Protein AF-A0C780-F1 (afdb_monomer_lite)

InterPro domains:
  IPR011016 Zinc finger, RING-CH-type [PF12906] (70-123)
  IPR011016 Zinc finger, RING-CH-type [PS51292] (62-130)
  IPR011016 Zinc finger, RING-CH-type [SM00744] (69-124)
  IPR013083 Zinc finger, RING/FYVE/PHD-type [G3DSA:3.30.40.10] (51-131)

Foldseek 3Di:
DDDDDDDDDDDPPPDDDDPPDDDDPPFDFPAFPDKWWKQFPVLRAIEIETQTFTQDDPVQVVVLVVVQAAPQPRDSDRRAGWAQFFDDDDNPRTHGFSSVVVCCCVPVNVLCVVVQNDADPPHRHRWDKDWDKDKDQDPVCPVVDDPVLVVVLVVLVVVLVVLVVVLVVLCVPPNPPDPVSVVVSVVSVVVSVVSVVVSVVSVSSHRIHIYIPPIDIHHDDPPPPPPPPDDPDDDDDDDDDDDDDDDDDDDDDDDDDDDDPRTDIDTDDDPPPPDDDDDD

Organism: Paramecium tetraurelia (NCBI:txid5888)

Structure (mmCIF, N/CA/C/O backbone):
data_AF-A0C780-F1
#
_entry.id   AF-A0C780-F1
#
loop_
_atom_site.group_PDB
_atom_site.id
_atom_site.type_symbol
_atom_site.label_atom_id
_atom_site.label_alt_id
_atom_site.label_comp_id
_atom_site.label_asym_id
_atom_site.label_entity_id
_atom_site.label_seq_id
_atom_site.pdbx_PDB_ins_code
_atom_site.Cartn_x
_atom_site.Cartn_y
_atom_site.Cartn_z
_atom_site.occupancy
_atom_site.B_iso_or_equiv
_atom_site.auth_seq_id
_atom_site.auth_comp_id
_atom_site.auth_asym_id
_atom_site.auth_atom_id
_atom_site.pdbx_PDB_model_num
ATOM 1 N N . MET A 1 1 ? -24.130 7.674 53.000 1.00 36.19 1 MET A N 1
ATOM 2 C CA . MET A 1 1 ? -25.346 6.972 52.534 1.00 36.19 1 MET A CA 1
ATOM 3 C C . MET A 1 1 ? -26.013 7.829 51.469 1.00 36.19 1 MET A C 1
ATOM 5 O O . MET A 1 1 ? -26.007 9.040 51.640 1.00 36.19 1 MET A O 1
ATOM 9 N N . ASN A 1 2 ? -26.550 7.178 50.428 1.00 27.86 2 ASN A N 1
ATOM 10 C CA . ASN A 1 2 ? -27.188 7.700 49.199 1.00 27.86 2 ASN A CA 1
ATOM 11 C C . ASN A 1 2 ? -26.163 8.120 48.130 1.00 27.86 2 ASN A C 1
ATOM 13 O O . ASN A 1 2 ? -25.549 9.167 48.261 1.00 27.86 2 ASN A O 1
ATOM 17 N N . SER A 1 3 ? -25.807 7.323 47.112 1.00 35.41 3 SER A N 1
ATOM 18 C CA . SER A 1 3 ? -26.566 6.413 46.224 1.00 35.41 3 SER A CA 1
ATOM 19 C C . SER A 1 3 ? -27.695 7.108 45.466 1.00 35.41 3 SER A C 1
ATOM 21 O O . SER A 1 3 ? -28.865 6.941 45.790 1.00 35.41 3 SER A O 1
ATOM 23 N N . SER A 1 4 ? -27.334 7.847 44.420 1.00 31.72 4 SER A N 1
ATOM 24 C CA . SER A 1 4 ? -28.233 8.265 43.344 1.00 31.72 4 SER A CA 1
ATOM 25 C C . SER A 1 4 ? -27.853 7.517 42.062 1.00 31.72 4 SER A C 1
ATOM 27 O O . SER A 1 4 ? -27.045 7.969 41.256 1.00 31.72 4 SER A O 1
ATOM 29 N N . MET A 1 5 ? -28.438 6.327 41.891 1.00 35.50 5 MET A N 1
ATOM 30 C CA . MET A 1 5 ? -28.527 5.667 40.588 1.00 35.50 5 MET A CA 1
ATOM 31 C C . MET A 1 5 ? -29.372 6.546 39.663 1.00 35.50 5 MET A C 1
ATOM 33 O O . MET A 1 5 ? -30.578 6.678 39.866 1.00 35.50 5 MET A O 1
ATOM 37 N N . GLN A 1 6 ? -28.752 7.146 38.650 1.00 35.78 6 GLN A N 1
ATOM 38 C CA . GLN A 1 6 ? -29.492 7.749 37.548 1.00 35.78 6 GLN A CA 1
ATOM 39 C C . GLN A 1 6 ? -29.914 6.640 36.580 1.00 35.78 6 GLN A C 1
ATOM 41 O O . GLN A 1 6 ? -29.090 5.934 36.001 1.00 35.78 6 GLN A O 1
ATOM 46 N N . PHE A 1 7 ? -31.230 6.462 36.476 1.00 32.09 7 PHE A N 1
ATOM 47 C CA . PHE A 1 7 ? -31.899 5.556 35.551 1.00 32.09 7 PHE A CA 1
ATOM 48 C C . PHE A 1 7 ? -31.554 5.924 34.101 1.00 32.09 7 PHE A C 1
ATOM 50 O O . PHE A 1 7 ? -31.750 7.064 33.686 1.00 32.09 7 PHE A O 1
ATOM 57 N N . ILE A 1 8 ? -31.082 4.947 33.327 1.00 36.03 8 ILE A N 1
ATOM 58 C CA . ILE A 1 8 ? -30.940 5.040 31.870 1.00 36.03 8 ILE A CA 1
ATOM 59 C C . ILE A 1 8 ? -32.286 4.609 31.265 1.00 36.03 8 ILE A C 1
ATOM 61 O O . ILE A 1 8 ? -32.665 3.454 31.459 1.00 36.03 8 ILE A O 1
ATOM 65 N N . PRO A 1 9 ? -33.028 5.473 30.548 1.00 33.00 9 PRO A N 1
ATOM 66 C CA . PRO A 1 9 ? -34.230 5.043 29.844 1.00 33.00 9 PRO A CA 1
ATOM 67 C C . PRO A 1 9 ? -33.853 4.278 28.569 1.00 33.00 9 PRO A C 1
ATOM 69 O O . PRO A 1 9 ? -33.074 4.773 27.749 1.00 33.00 9 PRO A O 1
ATOM 72 N N . ASP A 1 10 ? -34.431 3.091 28.385 1.00 39.19 10 ASP A N 1
ATOM 73 C CA . ASP A 1 10 ? -34.347 2.316 27.146 1.00 39.19 10 ASP A CA 1
ATOM 74 C C . ASP A 1 10 ? -35.069 3.063 26.012 1.00 39.19 10 ASP A C 1
ATOM 76 O O . ASP A 1 10 ? -36.292 3.005 25.870 1.00 39.19 10 ASP A O 1
ATOM 80 N N . LEU A 1 11 ? -34.314 3.776 25.174 1.00 39.88 11 LEU A N 1
ATOM 81 C CA . LEU A 1 11 ? -34.832 4.267 23.900 1.00 39.88 11 LEU A CA 1
ATOM 82 C C . LEU A 1 11 ? -34.870 3.105 22.903 1.00 39.88 11 LEU A C 1
ATOM 84 O O . LEU A 1 11 ? -33.863 2.749 22.289 1.00 39.88 11 LEU A O 1
ATOM 88 N N . ASN A 1 12 ? -36.065 2.528 22.757 1.00 35.94 12 ASN A N 1
ATOM 89 C CA . ASN A 1 12 ? -36.440 1.648 21.655 1.00 35.94 12 ASN A CA 1
ATOM 90 C C . ASN A 1 12 ? -36.070 2.301 20.318 1.00 35.94 12 ASN A C 1
ATOM 92 O O . ASN A 1 12 ? -36.684 3.275 19.888 1.00 35.94 12 ASN A O 1
ATOM 96 N N . LEU A 1 13 ? -35.076 1.727 19.646 1.00 42.06 13 LEU A N 1
ATOM 97 C CA . LEU A 1 13 ? -34.654 2.084 18.294 1.00 42.06 13 LEU A CA 1
ATOM 98 C C . LEU A 1 13 ? -35.500 1.343 17.241 1.00 42.06 13 LEU A C 1
ATOM 100 O O . LEU A 1 13 ? -34.976 0.858 16.242 1.00 42.06 13 LEU A O 1
ATOM 104 N N . ASP A 1 14 ? -36.803 1.212 17.478 1.00 39.94 14 ASP A N 1
ATOM 105 C CA . ASP A 1 14 ? -37.737 0.573 16.556 1.00 39.94 14 ASP A CA 1
ATOM 106 C C . ASP A 1 14 ? -38.771 1.609 16.114 1.00 39.94 14 ASP A C 1
ATOM 108 O O . ASP A 1 14 ? -39.748 1.860 16.813 1.00 39.94 14 ASP A O 1
ATOM 112 N N . ASN A 1 15 ? -38.479 2.253 14.977 1.00 37.81 15 ASN A N 1
ATOM 113 C CA . ASN A 1 15 ? -39.409 2.654 13.909 1.00 37.81 15 ASN A CA 1
ATOM 114 C C . ASN A 1 15 ? -38.853 3.853 13.127 1.00 37.81 15 ASN A C 1
ATOM 116 O O . ASN A 1 15 ? -39.244 4.993 13.355 1.00 37.81 15 ASN A O 1
ATOM 120 N N . GLN A 1 16 ? -37.993 3.585 12.144 1.00 30.17 16 GLN A N 1
ATOM 121 C CA . GLN A 1 16 ? -37.9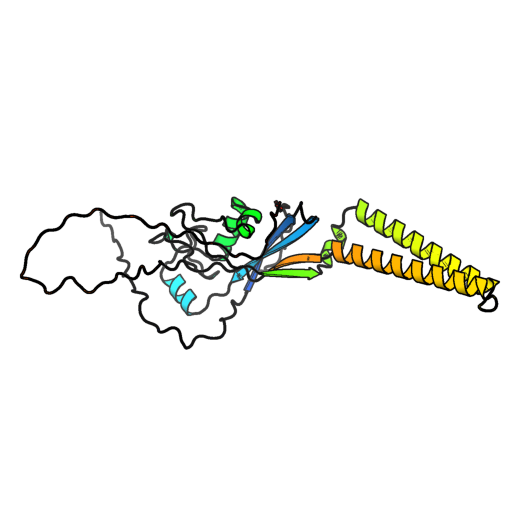08 4.426 10.948 1.00 30.17 16 GLN A CA 1
ATOM 122 C C . GLN A 1 16 ? -37.785 3.512 9.716 1.00 30.17 16 GLN A C 1
ATOM 124 O O . GLN A 1 16 ? -36.886 2.668 9.691 1.00 30.17 16 GLN A O 1
ATOM 129 N N . PRO A 1 17 ? -38.708 3.608 8.739 1.00 30.42 17 PRO A N 1
ATOM 130 C CA . PRO A 1 17 ? -38.643 2.839 7.502 1.00 30.42 17 PRO A CA 1
ATOM 131 C C . PRO A 1 17 ? -37.467 3.296 6.625 1.00 30.42 17 PRO A C 1
ATOM 133 O O . PRO A 1 17 ? -37.157 4.482 6.519 1.00 30.42 17 PRO A O 1
ATOM 136 N N . ASP A 1 18 ? -36.810 2.309 6.023 1.00 39.31 18 ASP A N 1
ATOM 137 C CA . ASP A 1 18 ? -35.455 2.329 5.457 1.00 39.31 18 ASP A CA 1
ATOM 138 C C . ASP A 1 18 ? -35.420 2.787 3.977 1.00 39.31 18 ASP A C 1
ATOM 140 O O . ASP A 1 18 ? -34.690 2.203 3.187 1.00 39.31 18 ASP A O 1
ATOM 144 N N . ASP A 1 19 ? -36.200 3.806 3.573 1.00 36.94 19 ASP A N 1
ATOM 145 C CA . ASP A 1 19 ? -36.371 4.146 2.135 1.00 36.94 19 ASP A CA 1
ATOM 146 C C . ASP A 1 19 ? -36.046 5.595 1.706 1.00 36.94 19 ASP A C 1
ATOM 148 O O . ASP A 1 19 ? -36.302 5.976 0.566 1.00 36.94 19 ASP A O 1
ATOM 152 N N . GLN A 1 20 ? -35.424 6.426 2.552 1.00 31.78 20 GLN A N 1
ATOM 153 C CA . GLN A 1 20 ? -35.042 7.805 2.166 1.00 31.78 20 GLN A CA 1
ATOM 154 C C . GLN A 1 20 ? -33.680 8.261 2.737 1.00 31.78 20 GLN A C 1
ATOM 156 O O . GLN A 1 20 ? -33.529 9.410 3.145 1.00 31.78 20 GLN A O 1
ATOM 161 N N . ILE A 1 21 ? -32.653 7.400 2.781 1.00 38.06 21 ILE A N 1
ATOM 162 C CA . ILE A 1 21 ? -31.275 7.867 3.046 1.00 38.06 21 ILE A CA 1
ATOM 163 C C . ILE A 1 21 ? -30.299 7.297 2.010 1.00 38.06 21 ILE A C 1
ATOM 165 O O . ILE A 1 21 ? -29.668 6.260 2.204 1.00 38.06 21 ILE A O 1
ATOM 169 N N . SER A 1 22 ? -30.127 8.042 0.921 1.00 27.50 22 SER A N 1
ATOM 170 C CA . SER A 1 22 ? -28.933 8.026 0.071 1.00 27.50 22 SER A CA 1
ATOM 171 C C . SER A 1 22 ? -28.555 9.484 -0.240 1.00 27.50 22 SER A C 1
ATOM 173 O O . SER A 1 22 ? -29.470 10.287 -0.414 1.00 27.50 22 SER A O 1
ATOM 175 N N . PRO A 1 23 ? -27.268 9.870 -0.322 1.00 38.78 23 PRO A N 1
ATOM 176 C CA . PRO A 1 23 ? -26.069 9.053 -0.222 1.00 38.78 23 PRO A CA 1
ATOM 177 C C . PRO A 1 23 ? -25.380 9.217 1.140 1.00 38.78 23 PRO A C 1
ATOM 179 O O . PRO A 1 23 ? -25.469 10.248 1.800 1.00 38.78 23 PRO A O 1
ATOM 182 N N . ARG A 1 24 ? -24.693 8.152 1.562 1.00 45.22 24 ARG A N 1
ATOM 183 C CA . ARG A 1 24 ? -23.544 8.129 2.484 1.00 45.22 24 ARG A CA 1
ATOM 184 C C . ARG A 1 24 ? -23.100 9.535 2.933 1.00 45.22 24 ARG A C 1
ATOM 186 O O . ARG A 1 24 ? -22.328 10.161 2.220 1.00 45.22 24 ARG A O 1
ATOM 193 N N . LYS A 1 25 ? -23.545 10.004 4.112 1.00 46.81 25 LYS A N 1
ATOM 194 C CA . LYS A 1 25 ? -22.912 11.148 4.797 1.00 46.81 25 LYS A CA 1
ATOM 195 C C . LYS A 1 25 ? -21.418 10.836 4.840 1.00 46.81 25 LYS A C 1
ATOM 197 O O . LYS A 1 25 ? -21.013 9.890 5.525 1.00 46.81 25 LYS A O 1
ATOM 202 N N . GLU A 1 26 ? -20.640 11.520 4.011 1.00 50.28 26 GLU A N 1
ATOM 203 C CA . GLU A 1 26 ? -19.200 11.346 3.974 1.00 50.28 26 GLU A CA 1
ATOM 204 C C . GLU A 1 26 ? -18.691 11.651 5.376 1.00 50.28 26 GLU A C 1
ATOM 206 O O . GLU A 1 26 ? -19.036 12.665 5.980 1.00 50.28 26 GLU A O 1
ATOM 211 N N . ILE A 1 27 ? -17.969 10.697 5.952 1.00 59.44 27 ILE A N 1
ATOM 212 C CA . ILE A 1 27 ? -17.325 10.903 7.241 1.00 59.44 27 ILE A CA 1
ATOM 213 C C . ILE A 1 27 ? -16.237 11.935 6.963 1.00 59.44 27 ILE A C 1
ATOM 215 O O . ILE A 1 27 ? -15.240 11.602 6.317 1.00 59.44 27 ILE A O 1
ATOM 219 N N . ILE A 1 28 ? -16.461 13.180 7.379 1.00 62.94 28 ILE A N 1
ATOM 220 C CA . ILE A 1 28 ? -15.482 14.247 7.198 1.00 62.94 28 ILE A CA 1
ATOM 221 C C . ILE A 1 28 ? -14.307 13.924 8.124 1.00 62.94 28 ILE A C 1
ATOM 223 O O . ILE A 1 28 ? -14.469 13.698 9.325 1.00 62.94 28 ILE A O 1
ATOM 227 N N . LYS A 1 29 ? -13.122 13.780 7.534 1.00 68.62 29 LYS A N 1
ATOM 228 C CA . LYS A 1 29 ? -11.886 13.456 8.250 1.00 68.62 29 LYS A CA 1
ATOM 229 C C . LYS A 1 29 ? -11.229 14.776 8.639 1.00 68.62 29 LYS A C 1
ATOM 231 O O . LYS A 1 29 ? -10.760 15.484 7.754 1.00 68.62 29 LYS A O 1
ATOM 236 N N . LYS A 1 30 ? -11.159 15.074 9.938 1.00 67.62 30 LYS A N 1
ATOM 237 C CA . LYS A 1 30 ? -10.543 16.307 10.459 1.00 67.62 30 LYS A CA 1
ATOM 238 C C . LYS A 1 30 ? -9.027 16.316 10.250 1.00 67.62 30 LYS A C 1
ATOM 240 O O . LYS A 1 30 ? -8.424 17.351 9.997 1.00 67.62 30 LYS A O 1
ATOM 245 N N . GLY A 1 31 ? -8.405 15.143 10.368 1.00 77.25 31 GLY A N 1
ATOM 246 C CA . GLY A 1 31 ? -6.961 14.977 10.241 1.00 77.25 31 GLY A CA 1
ATOM 247 C C . GLY A 1 31 ? -6.514 13.528 10.402 1.00 77.25 31 GLY A C 1
ATOM 248 O O . GLY A 1 31 ? -7.303 12.648 10.758 1.00 77.25 31 GLY A O 1
ATOM 249 N N . ILE A 1 32 ? -5.237 13.270 10.119 1.00 82.94 32 ILE A N 1
ATOM 250 C CA . ILE A 1 32 ? -4.607 11.968 10.361 1.00 82.94 32 ILE A CA 1
ATOM 251 C C . ILE A 1 32 ? -4.175 11.929 11.826 1.00 82.94 32 ILE A C 1
ATOM 253 O O . ILE A 1 32 ? -3.342 12.722 12.248 1.00 82.94 32 ILE A O 1
ATOM 257 N N . LEU A 1 33 ? -4.741 10.997 12.592 1.00 83.81 33 LEU A N 1
ATOM 258 C CA . LEU A 1 33 ? -4.341 10.741 13.972 1.00 83.81 33 LEU A CA 1
ATOM 259 C C . LEU A 1 33 ? -3.008 9.994 14.018 1.00 83.81 33 LEU A C 1
ATOM 261 O O . LEU A 1 33 ? -2.119 10.327 14.795 1.00 83.81 33 LEU A O 1
ATOM 265 N N . LYS A 1 34 ? -2.897 8.928 13.220 1.00 85.31 34 LYS A N 1
ATOM 266 C CA . LYS A 1 34 ? -1.715 8.068 13.199 1.00 85.31 34 LYS A CA 1
ATOM 267 C C . LYS A 1 34 ? -1.657 7.246 11.925 1.00 85.31 34 LYS A C 1
ATOM 269 O O . LYS A 1 34 ? -2.671 6.690 11.511 1.00 85.31 34 LYS A O 1
ATOM 274 N N . THR A 1 35 ? -0.466 7.088 11.367 1.00 85.62 35 THR A N 1
ATOM 275 C CA . THR A 1 35 ? -0.225 6.144 10.276 1.00 85.62 35 THR A CA 1
ATOM 276 C C . THR A 1 35 ? 0.518 4.924 10.799 1.00 85.62 35 THR A C 1
ATOM 278 O O . THR A 1 35 ? 1.428 5.033 11.617 1.00 85.62 35 THR A O 1
ATOM 281 N N . PHE A 1 36 ? 0.101 3.747 10.345 1.00 87.50 36 PHE A N 1
ATOM 282 C CA . PHE A 1 36 ? 0.783 2.485 10.594 1.00 87.50 36 PHE A CA 1
ATOM 283 C C . PHE A 1 36 ? 1.239 1.894 9.275 1.00 87.50 36 PHE A C 1
ATOM 285 O O . PHE A 1 36 ? 0.486 1.920 8.302 1.00 87.50 36 PHE A O 1
ATOM 292 N N . TYR A 1 37 ? 2.433 1.312 9.264 1.00 86.94 37 TYR A N 1
ATOM 293 C CA . TYR A 1 37 ? 2.924 0.574 8.112 1.00 86.94 37 TYR A CA 1
ATOM 294 C C . TYR A 1 37 ? 3.298 -0.835 8.519 1.00 86.94 37 TYR A C 1
ATOM 296 O O . TYR A 1 37 ? 3.858 -1.103 9.587 1.00 86.94 37 TYR A O 1
ATOM 304 N N . TYR A 1 38 ? 2.975 -1.741 7.617 1.00 86.06 38 TYR A N 1
ATOM 305 C CA . TYR A 1 38 ? 3.104 -3.154 7.829 1.00 86.06 38 TYR A CA 1
ATOM 306 C C . TYR A 1 38 ? 3.748 -3.803 6.616 1.00 86.06 38 TYR A C 1
ATOM 308 O O . TYR A 1 38 ? 3.329 -3.576 5.480 1.00 86.06 38 TYR A O 1
ATOM 316 N N . GLN A 1 39 ? 4.758 -4.633 6.846 1.00 84.50 39 GLN A N 1
ATOM 317 C CA . GLN A 1 39 ? 5.411 -5.369 5.778 1.00 84.50 39 GLN A CA 1
ATOM 318 C C . GLN A 1 39 ? 4.711 -6.704 5.572 1.00 84.50 39 GLN A C 1
ATOM 320 O O . GLN A 1 39 ? 4.769 -7.585 6.425 1.00 84.50 39 GLN A O 1
ATOM 325 N N . ASP A 1 40 ? 4.081 -6.862 4.416 1.00 83.06 40 ASP A N 1
ATOM 326 C CA . ASP A 1 40 ? 3.557 -8.134 3.954 1.00 83.06 40 ASP A CA 1
ATOM 327 C C . ASP A 1 40 ? 4.695 -8.963 3.363 1.00 83.06 40 ASP A C 1
ATOM 329 O O . ASP A 1 40 ? 5.157 -8.737 2.240 1.00 83.06 40 ASP A O 1
ATOM 333 N N . VAL A 1 41 ? 5.160 -9.929 4.147 1.00 81.06 41 VAL A N 1
ATOM 334 C CA . VAL A 1 41 ? 6.296 -10.792 3.822 1.00 81.06 41 VAL A CA 1
ATOM 335 C C . VAL A 1 41 ? 5.991 -11.650 2.595 1.00 81.06 41 VAL A C 1
ATOM 337 O O . VAL A 1 41 ? 6.870 -11.875 1.762 1.00 81.06 41 VAL A O 1
ATOM 340 N N . LYS A 1 42 ? 4.737 -12.090 2.437 1.00 80.06 42 LYS A N 1
ATOM 341 C CA . LYS A 1 42 ? 4.345 -13.004 1.361 1.00 80.06 42 LYS A CA 1
ATOM 342 C C . LYS A 1 42 ? 4.244 -12.298 0.017 1.00 80.06 42 LYS A C 1
ATOM 344 O O . LYS A 1 42 ? 4.731 -12.826 -0.980 1.00 80.06 42 LYS A O 1
ATOM 349 N N . ARG A 1 43 ? 3.624 -11.114 -0.024 1.00 77.12 43 ARG A N 1
ATOM 350 C CA . ARG A 1 43 ? 3.534 -10.317 -1.261 1.00 77.12 43 ARG A CA 1
ATOM 351 C C . ARG A 1 43 ? 4.742 -9.403 -1.471 1.00 77.12 43 ARG A C 1
ATOM 353 O O . ARG A 1 43 ? 4.824 -8.770 -2.516 1.00 77.12 43 ARG A O 1
ATOM 360 N N . ARG A 1 44 ? 5.667 -9.335 -0.503 1.00 76.81 44 ARG A N 1
ATOM 361 C CA . ARG A 1 44 ? 6.792 -8.382 -0.457 1.00 76.81 44 ARG A CA 1
ATOM 362 C C . ARG A 1 44 ? 6.335 -6.931 -0.656 1.00 76.81 44 ARG A C 1
ATOM 364 O O . ARG A 1 44 ? 7.041 -6.129 -1.260 1.00 76.81 44 ARG A O 1
ATOM 371 N N . LYS A 1 45 ? 5.145 -6.602 -0.151 1.00 79.50 45 LYS A N 1
ATOM 372 C CA . LYS A 1 45 ? 4.521 -5.279 -0.274 1.00 79.50 45 LYS A CA 1
ATOM 373 C C . LYS A 1 45 ? 4.472 -4.582 1.077 1.00 79.50 45 LYS A C 1
ATOM 375 O O . LYS A 1 45 ? 4.412 -5.231 2.118 1.00 79.50 45 LYS A O 1
ATOM 380 N N . LEU A 1 46 ? 4.493 -3.255 1.057 1.00 84.44 46 LEU A N 1
ATOM 381 C CA . LEU A 1 46 ? 4.215 -2.453 2.244 1.00 84.44 46 LEU A CA 1
ATOM 382 C C . LEU A 1 46 ? 2.748 -2.050 2.215 1.00 84.44 46 LEU A C 1
ATOM 384 O O . LEU A 1 46 ? 2.254 -1.581 1.189 1.00 84.44 46 LEU A O 1
ATOM 388 N N . ILE A 1 47 ? 2.078 -2.263 3.339 1.00 87.31 47 ILE A N 1
ATOM 389 C CA . ILE A 1 47 ? 0.683 -1.909 3.547 1.00 87.31 47 ILE A CA 1
ATOM 390 C C . ILE A 1 47 ? 0.649 -0.754 4.541 1.00 87.31 47 ILE A C 1
ATOM 392 O O . ILE A 1 47 ? 1.115 -0.907 5.670 1.00 87.31 47 ILE A O 1
ATOM 396 N N . GLY A 1 48 ? 0.108 0.386 4.132 1.00 87.25 48 GLY A N 1
ATOM 397 C CA . GLY A 1 48 ? -0.118 1.532 5.003 1.00 87.25 48 GLY A CA 1
ATOM 398 C C . GLY A 1 48 ? -1.565 1.597 5.487 1.00 87.25 48 GLY A C 1
ATOM 399 O O . GLY A 1 48 ? -2.497 1.198 4.790 1.00 87.25 48 GLY A O 1
ATOM 400 N N . CYS A 1 49 ? -1.774 2.109 6.693 1.00 89.38 49 CYS A N 1
ATOM 401 C CA . CYS A 1 49 ? -3.091 2.365 7.261 1.00 89.38 49 CYS A CA 1
ATOM 402 C C . CYS A 1 49 ? -3.086 3.715 7.971 1.00 89.38 49 CYS A C 1
ATOM 404 O O . CYS A 1 49 ? -2.460 3.866 9.020 1.00 89.38 49 CYS A O 1
ATOM 406 N N . ASN A 1 50 ? -3.830 4.674 7.427 1.00 88.25 50 ASN A N 1
ATOM 407 C CA . ASN A 1 50 ? -4.076 5.949 8.087 1.00 88.25 50 ASN A CA 1
ATOM 408 C C . ASN A 1 50 ? -5.287 5.818 9.014 1.00 88.25 50 ASN A C 1
ATOM 410 O O . ASN A 1 50 ? -6.398 5.506 8.579 1.00 88.25 50 ASN A O 1
ATOM 414 N N . ILE A 1 51 ? -5.075 6.075 10.298 1.00 87.81 51 ILE A N 1
ATOM 415 C CA . ILE A 1 51 ? -6.135 6.284 11.275 1.00 87.81 51 ILE A CA 1
ATOM 416 C C . ILE A 1 51 ? -6.448 7.772 11.291 1.00 87.81 51 ILE A C 1
ATOM 418 O O . ILE A 1 51 ? -5.557 8.595 11.486 1.00 87.81 51 ILE A O 1
ATOM 422 N N . TYR A 1 52 ? -7.714 8.107 11.071 1.00 82.88 52 TYR A N 1
ATOM 423 C CA . TYR A 1 52 ? -8.188 9.484 11.004 1.00 82.88 52 TYR A CA 1
ATOM 424 C C . TYR A 1 52 ? -8.963 9.847 12.264 1.00 82.88 52 TYR A C 1
ATOM 426 O O . TYR A 1 52 ? -9.653 8.997 12.829 1.00 82.88 52 TYR A O 1
ATOM 434 N N . VAL A 1 53 ? -8.877 11.117 12.647 1.00 80.44 53 VAL A N 1
ATOM 435 C CA . VAL A 1 53 ? -9.826 11.743 13.567 1.00 80.44 53 VAL A CA 1
ATOM 436 C C . VAL A 1 53 ? -11.073 12.090 12.758 1.00 80.44 53 VAL A C 1
ATOM 438 O O . VAL A 1 53 ? -10.988 12.782 11.738 1.00 80.44 53 VAL A O 1
ATOM 441 N N . ASN A 1 54 ? -12.220 11.566 13.173 1.00 73.50 54 ASN A N 1
ATOM 442 C CA . ASN A 1 54 ? -13.486 11.799 12.487 1.00 73.50 54 ASN A CA 1
ATOM 443 C C . ASN A 1 54 ? -14.161 13.058 13.040 1.00 73.50 54 ASN A C 1
ATOM 445 O O . ASN A 1 54 ? -14.237 13.222 14.252 1.00 73.50 54 ASN A O 1
ATOM 449 N N . GLU A 1 55 ? -14.725 13.897 12.176 1.00 69.94 55 GLU A N 1
ATOM 450 C CA . GLU A 1 55 ? -15.624 14.959 12.627 1.00 69.94 55 GLU A CA 1
ATOM 451 C C . GLU A 1 55 ? -16.966 14.369 13.068 1.00 69.94 55 GLU A C 1
ATOM 453 O O . GLU A 1 55 ? -17.535 13.483 12.417 1.00 69.94 55 GLU A O 1
ATOM 458 N N . MET A 1 56 ? -17.475 14.856 14.199 1.00 68.69 56 MET A N 1
ATOM 459 C CA . MET A 1 56 ? -18.789 14.478 14.702 1.00 68.69 56 MET A CA 1
ATOM 460 C C . MET A 1 56 ? -19.867 15.265 13.966 1.00 68.69 56 MET A C 1
ATOM 462 O O . MET A 1 56 ? -19.773 16.479 13.807 1.00 68.69 56 MET A O 1
ATOM 466 N N . ASN A 1 57 ? -20.938 14.586 13.562 1.00 72.06 57 ASN A N 1
ATOM 467 C CA . ASN A 1 57 ? -22.146 15.294 13.149 1.00 72.06 57 ASN A CA 1
ATOM 468 C C . ASN A 1 57 ? -22.929 15.795 14.380 1.00 72.06 57 ASN A C 1
ATOM 470 O O . ASN A 1 57 ? -22.733 15.306 15.493 1.00 72.06 57 ASN A O 1
ATOM 474 N N . GLU A 1 58 ? -23.860 16.730 14.185 1.00 73.25 58 GLU A N 1
ATOM 475 C CA . GLU A 1 58 ? -24.645 17.328 15.281 1.00 73.25 58 GLU A CA 1
ATOM 476 C C . GLU A 1 58 ? -25.355 16.290 16.168 1.00 73.25 58 GLU A C 1
ATOM 478 O O . GLU A 1 58 ? -25.390 16.428 17.389 1.00 73.25 58 GLU A O 1
ATOM 483 N N . GLN A 1 59 ? -25.873 15.208 15.576 1.00 72.31 59 GLN A N 1
ATOM 484 C CA . GLN A 1 59 ? -26.534 14.125 16.316 1.00 72.31 59 GLN A CA 1
ATOM 485 C C . GLN A 1 59 ? -25.558 13.375 17.233 1.00 72.31 59 GLN A C 1
ATOM 487 O O . GLN A 1 59 ? -25.898 13.025 18.361 1.00 72.31 59 GLN A O 1
ATOM 492 N N . GLN A 1 60 ? -24.336 13.131 16.767 1.00 71.50 60 GLN A N 1
ATOM 493 C CA . GLN A 1 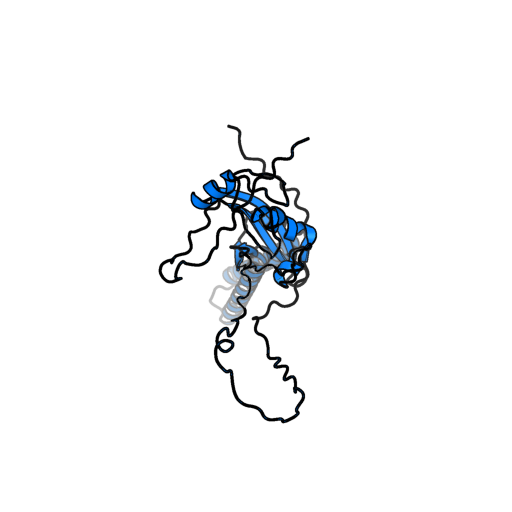60 ? -23.283 12.494 17.552 1.00 71.50 60 GLN A CA 1
ATOM 494 C C . GLN A 1 60 ? -22.762 13.421 18.640 1.00 71.50 60 GLN A C 1
ATOM 496 O O . GLN A 1 60 ? -22.515 12.956 19.748 1.00 71.50 60 GLN A O 1
ATOM 501 N N . LEU A 1 61 ? -22.654 14.719 18.357 1.00 73.12 61 LEU A N 1
ATOM 502 C CA . LEU A 1 61 ? -22.269 15.717 19.349 1.00 73.12 61 LEU A CA 1
ATOM 503 C C . LEU A 1 61 ? -23.272 15.749 20.511 1.00 73.12 61 LEU A C 1
ATOM 505 O O . LEU A 1 61 ? -22.889 15.737 21.679 1.00 73.12 61 LEU A O 1
ATOM 509 N N . GLN A 1 62 ? -24.570 15.703 20.200 1.00 71.31 62 GLN A N 1
ATOM 510 C CA . GLN A 1 62 ? -25.620 15.597 21.215 1.00 71.31 62 GLN A CA 1
ATOM 511 C C . GLN A 1 62 ? -25.536 14.294 22.019 1.00 71.31 62 GLN A C 1
ATOM 513 O O . GLN A 1 62 ? -25.821 14.307 23.212 1.00 71.31 62 GLN A O 1
ATOM 518 N N . LEU A 1 63 ? -25.146 13.179 21.394 1.00 68.38 63 LEU A N 1
ATOM 519 C CA . LEU A 1 63 ? -24.915 11.914 22.095 1.00 68.38 63 LEU A CA 1
ATOM 520 C C . LEU A 1 63 ? -23.700 11.995 23.031 1.00 68.38 63 LEU A C 1
ATOM 522 O O . LEU A 1 63 ? -23.807 11.543 24.165 1.00 68.38 63 LEU A O 1
ATOM 526 N N . SER A 1 64 ? -22.595 12.618 22.604 1.00 68.06 64 SER A N 1
ATOM 527 C CA . SER A 1 64 ? -21.418 12.875 23.457 1.00 68.06 64 SER A CA 1
ATOM 528 C C . SER A 1 64 ? -21.811 13.626 24.727 1.00 68.06 64 SER A C 1
ATOM 530 O O . SER A 1 64 ? -21.499 13.203 25.835 1.00 68.06 64 SER A O 1
ATOM 532 N N . LYS A 1 65 ? -22.618 14.686 24.570 1.00 67.56 65 LYS A N 1
ATOM 533 C CA . LYS A 1 65 ? -23.108 15.537 25.667 1.00 67.56 65 LYS A CA 1
ATOM 534 C C . LYS A 1 65 ? -24.026 14.822 26.666 1.00 67.56 65 LYS A C 1
ATOM 536 O O . LYS A 1 65 ? -24.355 15.398 27.697 1.00 67.56 65 LYS A O 1
ATOM 541 N N . ARG A 1 66 ? -24.444 13.580 26.393 1.00 69.81 66 ARG A N 1
ATOM 542 C CA . ARG A 1 66 ? -25.236 12.742 27.313 1.00 69.81 66 ARG A CA 1
ATOM 543 C C . ARG A 1 66 ? -24.370 11.887 28.253 1.00 69.81 66 ARG A C 1
ATOM 545 O O . ARG A 1 66 ? -24.897 10.949 28.845 1.00 69.81 66 ARG A O 1
ATOM 552 N N . GLY A 1 67 ? -23.074 12.185 28.390 1.00 72.75 67 GLY A N 1
ATOM 553 C CA . GLY A 1 67 ? -22.164 11.479 29.306 1.00 72.75 67 GLY A CA 1
ATOM 554 C C . GLY A 1 67 ? -21.734 10.102 28.792 1.00 72.75 67 GLY A C 1
ATOM 555 O O . GLY A 1 67 ? -21.556 9.161 29.566 1.00 72.75 67 GLY A O 1
ATOM 556 N N . LEU A 1 68 ? -21.635 9.944 27.468 1.00 81.25 68 LEU A N 1
ATOM 557 C CA . LEU A 1 68 ? -21.102 8.722 26.873 1.00 81.25 68 LEU A CA 1
ATOM 558 C C . LEU A 1 68 ? -19.583 8.697 27.034 1.00 81.25 68 LEU A C 1
ATOM 560 O O . LEU A 1 68 ? -18.889 9.590 26.563 1.00 81.25 68 LEU A O 1
ATOM 564 N N . THR A 1 69 ? -19.071 7.635 27.646 1.00 86.31 69 THR A N 1
ATOM 565 C CA . THR A 1 69 ? -17.635 7.413 27.832 1.00 86.31 69 THR A CA 1
ATOM 566 C C . THR A 1 69 ? -17.134 6.340 26.874 1.00 86.31 69 THR A C 1
ATOM 568 O O . THR A 1 69 ? -17.737 5.274 26.721 1.00 86.31 69 THR A O 1
ATOM 571 N N . CYS A 1 70 ? -16.007 6.593 26.208 1.00 88.75 70 CYS A N 1
ATOM 572 C CA . CYS A 1 70 ? -15.342 5.567 25.412 1.00 88.75 70 CYS A CA 1
ATOM 573 C C . CYS A 1 70 ? -14.682 4.544 26.340 1.00 88.75 70 CYS A C 1
ATOM 575 O O . CYS A 1 70 ? -13.792 4.888 27.110 1.00 88.75 70 CYS A O 1
ATOM 577 N N . ARG A 1 71 ? -15.022 3.255 26.215 1.00 90.44 71 ARG A N 1
ATOM 578 C CA . ARG A 1 71 ? -14.476 2.213 27.111 1.00 90.44 71 ARG A CA 1
ATOM 579 C C . ARG A 1 71 ? -12.955 1.992 27.023 1.00 90.44 71 ARG A C 1
ATOM 581 O O . ARG A 1 71 ? -12.413 1.246 27.830 1.00 90.44 71 ARG A O 1
ATOM 588 N N . ILE A 1 72 ? -12.301 2.510 25.976 1.00 90.50 72 ILE A N 1
ATOM 589 C CA . ILE A 1 72 ? -10.863 2.308 25.726 1.00 90.50 72 ILE A CA 1
ATOM 590 C C . ILE A 1 72 ? -10.049 3.456 26.321 1.00 90.50 72 ILE A C 1
ATOM 592 O O . ILE A 1 72 ? -9.118 3.198 27.074 1.00 90.50 72 ILE A O 1
ATOM 596 N N . CYS A 1 73 ? -10.377 4.708 25.985 1.00 89.06 73 CYS A N 1
ATOM 597 C CA . CYS A 1 73 ? -9.643 5.872 26.489 1.00 89.06 73 CYS A CA 1
ATOM 598 C C . CYS A 1 73 ? -10.252 6.490 27.753 1.00 89.06 73 CYS A C 1
ATOM 600 O O . CYS A 1 73 ? -9.625 7.358 28.339 1.00 89.06 73 CYS A O 1
ATOM 602 N N . MET A 1 74 ? -11.445 6.053 28.169 1.00 87.62 74 MET A N 1
ATOM 603 C CA . MET A 1 74 ? -12.204 6.576 29.314 1.00 87.62 74 MET A CA 1
ATOM 604 C C . MET A 1 74 ? -12.593 8.061 29.223 1.00 87.62 74 MET A C 1
ATOM 606 O O . MET A 1 74 ? -13.129 8.600 30.185 1.00 87.62 74 MET A O 1
ATOM 610 N N . ASN A 1 75 ? -12.399 8.702 28.066 1.00 83.12 75 ASN A N 1
ATOM 611 C CA . ASN A 1 75 ? -12.798 10.090 27.839 1.00 83.12 75 ASN A CA 1
ATOM 612 C C . ASN A 1 75 ? -14.227 10.190 27.279 1.00 83.12 75 ASN A C 1
ATOM 614 O O . ASN A 1 75 ? -14.698 9.301 26.559 1.00 83.12 75 ASN A O 1
ATOM 618 N N . GLU A 1 76 ? -14.872 11.314 27.593 1.00 74.69 76 GLU A N 1
ATOM 619 C CA . GLU A 1 76 ? -16.182 11.757 27.077 1.00 74.69 76 GLU A CA 1
ATOM 620 C C . GLU A 1 76 ? -16.053 12.709 25.867 1.00 74.69 76 GLU A C 1
ATOM 622 O O . GLU A 1 76 ? -17.050 13.098 25.256 1.00 74.69 76 GLU A O 1
ATOM 627 N N . GLU A 1 77 ? -14.815 13.112 25.554 1.00 65.56 77 GLU A N 1
ATOM 628 C CA . GLU A 1 77 ? -14.476 14.196 24.627 1.00 65.56 77 GLU A CA 1
ATOM 629 C C . GLU A 1 77 ? -14.949 14.007 23.177 1.00 65.56 77 GLU A C 1
ATOM 631 O O . GLU A 1 77 ? -14.861 12.930 22.591 1.00 65.56 77 GLU A O 1
ATOM 636 N N . GLU A 1 78 ? -15.305 15.151 22.579 1.00 57.81 78 GLU A N 1
ATOM 637 C CA . GLU A 1 78 ? -15.893 15.409 21.251 1.00 57.81 78 GLU A CA 1
ATOM 638 C C . GLU A 1 78 ? -14.969 15.123 20.046 1.00 57.81 78 GLU A C 1
ATOM 640 O O . GLU A 1 78 ? -15.135 15.682 18.959 1.00 57.81 78 GLU A O 1
ATOM 645 N N . THR A 1 79 ? -13.941 14.294 20.216 1.00 55.94 79 THR A N 1
ATOM 646 C CA . THR A 1 79 ? -12.903 14.138 19.187 1.00 55.94 79 THR A CA 1
ATOM 647 C C . THR A 1 79 ? -13.268 13.132 18.104 1.00 55.94 79 THR A C 1
ATOM 649 O O . THR A 1 79 ? -12.584 13.099 17.081 1.00 55.94 79 THR A O 1
ATOM 652 N N . SER A 1 80 ? -14.350 12.355 18.254 1.00 67.75 80 SER A N 1
ATOM 653 C CA . SER A 1 80 ? -14.761 11.429 17.201 1.00 67.75 80 SER A CA 1
ATOM 654 C C . SER A 1 80 ? -16.133 10.774 17.344 1.00 67.75 80 SER A C 1
ATOM 656 O O . SER A 1 80 ? -16.851 10.847 18.337 1.00 67.75 80 SER A O 1
ATOM 658 N N . ARG A 1 81 ? -16.501 10.059 16.281 1.00 78.94 81 ARG A N 1
ATOM 659 C CA . ARG A 1 81 ? -17.693 9.224 16.201 1.00 78.94 81 ARG A CA 1
ATOM 660 C C . ARG A 1 81 ? -17.649 8.048 17.187 1.00 78.94 81 ARG A C 1
ATOM 662 O O . ARG A 1 81 ? -16.844 7.125 17.037 1.00 78.94 81 ARG A O 1
ATOM 669 N N . PHE A 1 82 ? -18.653 7.986 18.061 1.00 85.38 82 PHE A N 1
ATOM 670 C CA . PHE A 1 82 ? -18.991 6.775 18.809 1.00 85.38 82 PHE A CA 1
ATOM 671 C C . PHE A 1 82 ? -19.615 5.688 17.923 1.00 85.38 82 PHE A C 1
ATOM 673 O O . PHE A 1 82 ? -20.463 5.942 17.057 1.00 85.38 82 PHE A O 1
ATOM 680 N N . ILE A 1 83 ? -19.225 4.447 18.197 1.00 89.19 83 ILE A N 1
ATOM 681 C CA . ILE A 1 83 ? -19.774 3.224 17.616 1.00 89.19 83 ILE A CA 1
ATOM 682 C C . ILE A 1 83 ? -20.122 2.215 18.714 1.00 89.19 83 ILE A C 1
ATOM 684 O O . ILE A 1 83 ? -19.540 2.210 19.798 1.00 89.19 83 ILE A O 1
ATOM 688 N N . MET A 1 84 ? -21.060 1.326 18.392 1.00 91.75 84 MET A N 1
ATOM 689 C CA . MET A 1 84 ? -21.466 0.180 19.204 1.00 91.75 84 MET A CA 1
ATOM 690 C C . MET A 1 84 ? -21.103 -1.106 18.464 1.00 91.75 84 MET A C 1
ATOM 692 O O . MET A 1 84 ? -21.954 -1.700 17.808 1.00 91.75 84 MET A O 1
ATOM 696 N N . PRO A 1 85 ? -19.837 -1.540 18.475 1.00 93.50 85 PRO A N 1
ATOM 697 C CA . PRO A 1 85 ? -19.340 -2.553 17.543 1.00 93.50 85 PRO A CA 1
ATOM 698 C C . PRO A 1 85 ? -19.734 -3.990 17.927 1.00 93.50 85 PRO A C 1
ATOM 700 O O . PRO A 1 85 ? -19.530 -4.920 17.149 1.00 93.50 85 PRO A O 1
ATOM 703 N N . CYS A 1 86 ? -20.269 -4.204 19.131 1.00 94.44 86 CYS A N 1
ATOM 704 C CA . CYS A 1 86 ? -20.539 -5.527 19.690 1.00 94.44 86 CYS A CA 1
ATOM 705 C C . CYS A 1 86 ? -21.795 -5.541 20.573 1.00 94.44 86 CYS A C 1
ATOM 707 O O . CYS A 1 86 ? -22.437 -4.514 20.757 1.00 94.44 86 CYS A O 1
ATOM 709 N N . ALA A 1 87 ? -22.125 -6.712 21.123 1.00 93.56 87 ALA A N 1
ATOM 710 C CA . ALA A 1 87 ? -23.315 -6.940 21.944 1.00 93.56 87 ALA A CA 1
ATOM 711 C C . ALA A 1 87 ? -23.133 -6.595 23.440 1.00 93.56 87 ALA A C 1
ATOM 713 O O . ALA A 1 87 ? -23.962 -6.990 24.261 1.00 93.56 87 ALA A O 1
ATOM 714 N N . CYS A 1 88 ? -22.040 -5.916 23.814 1.00 92.81 88 CYS A N 1
ATOM 715 C CA . CYS A 1 88 ? -21.875 -5.405 25.177 1.00 92.81 88 CYS A CA 1
ATOM 716 C C . CYS A 1 88 ? -23.000 -4.415 25.512 1.00 92.81 88 CYS A C 1
ATOM 718 O O . CYS A 1 88 ? -23.557 -3.793 24.614 1.00 92.81 88 CYS A O 1
ATOM 720 N N . LYS A 1 89 ? -23.321 -4.276 26.801 1.00 90.00 89 LYS A N 1
ATOM 721 C CA . LYS A 1 89 ? -24.392 -3.403 27.304 1.00 90.00 89 LYS A CA 1
ATOM 722 C C . LYS A 1 89 ? -23.834 -2.350 28.263 1.00 90.00 89 LYS A C 1
ATOM 724 O O . LYS A 1 89 ? -22.718 -2.499 28.763 1.00 90.00 89 LYS A O 1
ATOM 729 N N . GLY A 1 90 ? -24.629 -1.318 28.544 1.00 86.56 90 GLY A N 1
ATOM 730 C CA . GLY A 1 90 ? -24.260 -0.239 29.466 1.00 86.56 90 GLY A CA 1
ATOM 731 C C . GLY A 1 90 ? -23.144 0.644 28.906 1.00 86.56 90 GLY A C 1
ATOM 732 O O . GLY A 1 90 ? -23.050 0.828 27.696 1.00 86.56 90 GLY A O 1
ATOM 733 N N . SER A 1 91 ? -22.270 1.167 29.765 1.00 83.25 91 SER A N 1
ATOM 734 C CA . SER A 1 91 ? -21.139 2.017 29.354 1.00 83.25 91 SER A CA 1
ATOM 735 C C . SER A 1 91 ? -20.131 1.293 28.448 1.00 83.25 91 SER A C 1
ATOM 737 O O . SER A 1 91 ? -19.546 1.898 27.557 1.00 83.25 91 SER A O 1
ATOM 739 N N . LEU A 1 92 ? -19.988 -0.032 28.582 1.00 86.75 92 LEU A N 1
ATOM 740 C CA . LEU A 1 92 ? -19.009 -0.838 27.832 1.00 86.75 92 LEU A CA 1
ATOM 741 C C . LEU A 1 92 ? -19.355 -1.061 26.350 1.00 86.75 92 LEU A C 1
ATOM 743 O O . LEU A 1 92 ? -18.585 -1.713 25.629 1.00 86.75 92 LEU A O 1
ATOM 747 N N . GLN A 1 93 ? -20.519 -0.590 25.896 1.00 89.44 93 GLN A N 1
ATOM 748 C CA . GLN A 1 93 ? -20.949 -0.722 24.504 1.00 89.44 93 GLN A CA 1
ATOM 749 C C . GLN A 1 93 ? -20.423 0.402 23.605 1.00 89.44 93 GLN A C 1
ATOM 751 O O . GLN A 1 93 ? -20.326 0.190 22.399 1.00 89.44 93 GLN A O 1
ATOM 756 N N . TYR A 1 94 ? -20.056 1.554 24.177 1.00 88.88 94 TYR A N 1
ATOM 757 C CA . TYR A 1 94 ? -19.650 2.745 23.435 1.00 88.88 94 TYR A CA 1
ATOM 758 C C . TYR A 1 94 ? -18.128 2.855 23.324 1.00 88.88 94 TYR A C 1
ATOM 760 O O . TYR A 1 94 ? -17.387 2.725 24.301 1.00 88.88 94 TYR A O 1
ATOM 768 N N . ILE A 1 95 ? -17.651 3.067 22.098 1.00 90.62 95 ILE A N 1
ATOM 769 C CA . ILE A 1 95 ? -16.228 3.210 21.785 1.00 90.62 95 ILE A CA 1
ATOM 770 C C . ILE A 1 95 ? -16.075 4.228 20.659 1.00 90.62 95 ILE A C 1
ATOM 772 O O . ILE A 1 95 ? -16.874 4.218 19.724 1.00 90.62 95 ILE A O 1
ATOM 776 N N . HIS A 1 96 ? -15.032 5.048 20.697 1.00 89.69 96 HIS A N 1
ATOM 777 C CA . HIS A 1 96 ? -14.600 5.810 19.529 1.00 89.69 96 HIS A CA 1
ATOM 778 C C . HIS A 1 96 ? -14.131 4.883 18.398 1.00 89.69 96 HIS A C 1
ATOM 780 O O . HIS A 1 96 ? -13.441 3.882 18.635 1.00 89.69 96 HIS A O 1
ATOM 786 N N . GLU A 1 97 ? -14.484 5.214 17.156 1.00 88.88 97 GLU A N 1
ATOM 787 C CA . GLU A 1 97 ? -14.128 4.400 15.993 1.00 88.88 97 GLU A CA 1
ATOM 788 C C . GLU A 1 97 ? -12.603 4.244 15.838 1.00 88.88 97 GLU A C 1
ATOM 790 O O . GLU A 1 97 ? -12.112 3.136 15.611 1.00 88.88 97 GLU A O 1
ATOM 795 N N . GLU A 1 98 ? -11.837 5.318 15.999 1.00 89.69 98 GLU A N 1
ATOM 796 C CA . GLU A 1 98 ? -10.378 5.305 15.920 1.00 89.69 98 GLU A CA 1
ATOM 797 C C . GLU A 1 98 ? -9.715 4.639 17.125 1.00 89.69 98 GLU A C 1
ATOM 799 O O . GLU A 1 98 ? -8.755 3.898 16.920 1.00 89.69 98 GLU A O 1
ATOM 804 N N . CYS A 1 99 ? -10.247 4.784 18.347 1.00 91.00 99 CYS A N 1
ATOM 805 C CA . CYS A 1 99 ? -9.743 4.026 19.499 1.00 91.00 99 CYS A CA 1
ATOM 806 C C . CYS A 1 99 ? -9.865 2.519 19.261 1.00 91.00 99 CYS A C 1
ATOM 808 O O . CYS A 1 99 ? -8.936 1.768 19.559 1.00 91.00 99 CYS A O 1
ATOM 810 N N . LEU A 1 100 ? -10.985 2.067 18.684 1.00 92.44 100 LEU A N 1
ATOM 811 C CA . LEU A 1 100 ? -11.149 0.658 18.347 1.00 92.44 100 LEU A CA 1
ATOM 812 C C . LEU A 1 100 ? -10.175 0.227 17.247 1.00 92.44 100 LEU A C 1
ATOM 814 O O . LEU A 1 100 ? -9.540 -0.813 17.386 1.00 92.44 100 LEU A O 1
ATOM 818 N N . LYS A 1 101 ? -10.015 1.016 16.178 1.00 92.12 101 LYS A N 1
ATOM 819 C CA . LYS A 1 101 ? -9.043 0.715 15.112 1.00 92.12 101 LYS A CA 1
ATOM 820 C C . LYS A 1 101 ? -7.619 0.608 15.659 1.00 92.12 101 LYS A C 1
ATOM 822 O O . LYS A 1 101 ? -6.934 -0.364 15.354 1.00 92.12 101 LYS A O 1
ATOM 827 N N . LEU A 1 102 ? -7.201 1.556 16.498 1.00 91.19 102 LEU A N 1
ATOM 828 C CA . LEU A 1 102 ? -5.895 1.550 17.163 1.00 91.19 102 LEU A CA 1
ATOM 829 C C . LEU A 1 102 ? -5.700 0.291 18.005 1.00 91.19 102 LEU A C 1
ATOM 831 O O . LEU A 1 102 ? -4.691 -0.393 17.851 1.00 91.19 102 LEU A O 1
ATOM 835 N N . TRP A 1 103 ? -6.686 -0.052 18.833 1.00 92.12 103 TRP A N 1
ATOM 836 C CA . TRP A 1 103 ? -6.636 -1.251 19.664 1.00 92.12 103 TRP A CA 1
ATOM 837 C C . TRP A 1 103 ? -6.523 -2.529 18.824 1.00 92.12 103 TRP A C 1
ATOM 839 O O . TRP A 1 103 ? -5.692 -3.384 19.121 1.00 92.12 103 TRP A O 1
ATOM 849 N N . ILE A 1 104 ? -7.299 -2.640 17.738 1.00 92.38 104 ILE A N 1
ATOM 850 C CA . ILE A 1 104 ? -7.245 -3.787 16.820 1.00 92.38 104 ILE A CA 1
ATOM 851 C C . ILE A 1 104 ? -5.845 -3.910 16.208 1.00 92.38 104 ILE A C 1
ATOM 853 O O . ILE A 1 104 ? -5.250 -4.988 16.227 1.00 92.38 104 ILE A O 1
ATOM 857 N N . LEU A 1 105 ? -5.309 -2.804 15.690 1.00 90.12 105 LEU A N 1
ATOM 858 C CA . LEU A 1 105 ? -3.992 -2.772 15.062 1.00 90.12 105 LEU A CA 1
ATOM 859 C C . LEU A 1 105 ? -2.863 -3.117 16.040 1.00 90.12 105 LEU A C 1
ATOM 861 O O . LEU A 1 105 ? -1.936 -3.821 15.652 1.00 90.12 105 LEU A O 1
ATOM 865 N N . GLN A 1 106 ? -2.945 -2.655 17.288 1.00 88.31 106 GLN A N 1
ATOM 866 C CA . GLN A 1 106 ? -1.931 -2.902 18.316 1.00 88.31 106 GLN A CA 1
ATOM 867 C C . GLN A 1 106 ? -1.997 -4.317 18.897 1.00 88.31 106 GLN A C 1
ATOM 869 O O . GLN A 1 106 ? -0.956 -4.914 19.158 1.00 88.31 106 GLN A O 1
ATOM 874 N N . LYS A 1 107 ? -3.202 -4.848 19.132 1.00 88.94 107 LYS A N 1
ATOM 875 C CA . LYS A 1 107 ? -3.390 -6.120 19.842 1.00 88.94 107 LYS A CA 1
ATOM 876 C C . LYS A 1 107 ? -3.413 -7.330 18.916 1.00 88.94 107 LYS A C 1
ATOM 878 O O . LYS A 1 107 ? -2.826 -8.356 19.238 1.00 88.94 107 LYS A O 1
ATOM 883 N N . ASN A 1 108 ? -4.126 -7.232 17.799 1.00 84.25 108 ASN A N 1
ATOM 884 C CA . ASN A 1 108 ? -4.337 -8.349 16.877 1.00 84.25 108 ASN A CA 1
ATOM 885 C C . ASN A 1 108 ? -3.454 -8.257 15.627 1.00 84.25 108 ASN A C 1
ATOM 887 O O . ASN A 1 108 ? -3.244 -9.256 14.942 1.00 84.25 108 ASN A O 1
ATOM 891 N N . GLY A 1 109 ? -2.945 -7.061 15.322 1.00 83.75 109 GLY A N 1
ATOM 892 C CA . GLY A 1 109 ? -2.212 -6.805 14.092 1.00 83.75 109 GLY A CA 1
ATOM 893 C C . GLY A 1 109 ? -3.116 -6.819 12.860 1.00 83.75 109 GLY A C 1
ATOM 894 O O . GLY A 1 109 ? -4.283 -7.216 12.895 1.00 83.75 109 GLY A O 1
ATOM 895 N N . ILE A 1 110 ? -2.568 -6.373 11.731 1.00 85.06 110 ILE A N 1
ATOM 896 C CA . ILE A 1 110 ? -3.352 -6.204 10.505 1.00 85.06 110 ILE A CA 1
ATOM 897 C C . ILE A 1 110 ? -3.767 -7.540 9.858 1.00 85.06 110 ILE A C 1
ATOM 899 O O . ILE A 1 110 ? -4.800 -7.611 9.192 1.00 85.06 110 ILE A O 1
ATOM 903 N N . GLU A 1 111 ? -3.024 -8.629 10.094 1.00 84.75 111 GLU A N 1
ATOM 904 C CA . GLU A 1 111 ? -3.366 -9.956 9.558 1.00 84.75 111 GLU A CA 1
ATOM 905 C C . GLU A 1 111 ? -4.760 -10.425 9.972 1.00 84.75 111 GLU A C 1
ATOM 907 O O . GLU A 1 111 ? -5.518 -10.948 9.152 1.00 84.75 111 GLU A O 1
ATOM 912 N N . ASP A 1 112 ? -5.095 -10.260 11.250 1.00 86.62 112 ASP A N 1
ATOM 913 C CA . ASP A 1 112 ? -6.374 -10.716 11.777 1.00 86.62 112 ASP A CA 1
ATOM 914 C C . ASP A 1 112 ? -7.530 -9.817 11.334 1.00 86.62 112 ASP A C 1
ATOM 916 O O . ASP A 1 112 ? -8.672 -10.284 11.267 1.00 86.62 112 ASP A O 1
ATOM 920 N N . VAL A 1 113 ? -7.237 -8.566 10.960 1.00 86.88 113 VAL A N 1
ATOM 921 C CA . VAL A 1 113 ? -8.203 -7.677 10.306 1.00 86.88 113 VAL A CA 1
ATOM 922 C C . VAL A 1 113 ? -8.537 -8.211 8.914 1.00 86.88 113 VAL A C 1
ATOM 924 O O . VAL A 1 113 ? -9.712 -8.358 8.589 1.00 86.88 113 VAL A O 1
ATOM 927 N N . PHE A 1 114 ? -7.529 -8.584 8.117 1.00 85.19 114 PHE A N 1
ATOM 928 C CA . PHE A 1 114 ? -7.739 -9.155 6.779 1.00 85.19 114 PHE A CA 1
ATOM 929 C C . PHE A 1 114 ? -8.418 -10.527 6.802 1.00 85.19 114 PHE A C 1
ATOM 931 O O . PHE A 1 114 ? -9.210 -10.838 5.915 1.00 85.19 114 PHE A O 1
ATOM 938 N N . LYS A 1 115 ? -8.130 -11.351 7.816 1.00 87.38 115 LYS A N 1
ATOM 939 C CA . LYS A 1 115 ? -8.759 -12.670 8.002 1.00 87.38 115 LYS A CA 1
ATOM 940 C C . LYS A 1 115 ? -10.140 -12.580 8.666 1.00 87.38 115 LYS A C 1
ATOM 942 O O . LYS A 1 115 ? -10.777 -13.612 8.872 1.00 87.38 115 LYS A O 1
ATOM 947 N N . ASP A 1 116 ? -10.595 -11.373 9.013 1.00 85.94 116 ASP A N 1
ATOM 948 C CA . ASP A 1 116 ? -11.877 -11.107 9.668 1.00 85.94 116 ASP A CA 1
ATOM 949 C C . ASP A 1 116 ? -12.065 -11.975 10.935 1.00 85.94 116 ASP A C 1
ATOM 951 O O . ASP A 1 116 ? -13.087 -12.637 11.144 1.00 85.94 116 ASP A O 1
ATOM 955 N N . ARG A 1 117 ? -11.019 -12.048 11.772 1.00 88.75 117 ARG A N 1
ATOM 956 C CA . ARG A 1 117 ? -10.981 -12.887 12.991 1.00 88.75 117 ARG A CA 1
ATOM 957 C C . ARG A 1 117 ? -11.149 -12.102 14.285 1.00 88.75 117 ARG A C 1
ATOM 959 O O . ARG A 1 117 ? -11.225 -12.705 15.353 1.00 88.75 117 ARG A O 1
ATOM 966 N N . ILE A 1 118 ? -11.256 -10.781 14.191 1.00 93.12 118 ILE A N 1
ATOM 967 C CA . ILE A 1 118 ? -11.346 -9.905 15.355 1.00 93.12 118 ILE A CA 1
ATOM 968 C C . ILE A 1 118 ? -12.713 -10.037 16.032 1.00 93.12 118 ILE A C 1
ATOM 970 O O . ILE A 1 118 ? -13.772 -9.898 15.410 1.00 93.12 118 ILE A O 1
ATOM 974 N N . LYS A 1 119 ? -12.682 -10.272 17.340 1.00 93.88 119 LYS A N 1
ATOM 975 C CA . LYS A 1 119 ? -13.862 -10.396 18.195 1.00 93.88 119 LYS A CA 1
ATOM 976 C C . LYS A 1 119 ? -13.698 -9.517 19.425 1.00 93.88 119 LYS A C 1
ATOM 978 O O . LYS A 1 119 ? -12.583 -9.237 19.857 1.00 93.88 119 LYS A O 1
ATOM 983 N N . CYS A 1 120 ? -14.819 -9.107 20.000 1.00 93.69 120 CYS A N 1
ATOM 984 C CA . CYS A 1 120 ? -14.830 -8.438 21.290 1.00 93.69 120 CYS A CA 1
ATOM 985 C C . CYS A 1 120 ? -14.325 -9.388 22.382 1.00 93.69 120 CYS A C 1
ATOM 987 O O . CYS A 1 120 ? -14.806 -10.511 22.476 1.00 93.69 120 CYS A O 1
ATOM 989 N N . GLU A 1 121 ? -13.416 -8.937 23.240 1.00 92.19 121 GLU A N 1
ATOM 990 C CA . GLU A 1 121 ? -12.865 -9.766 24.325 1.00 92.19 121 GLU A CA 1
ATOM 991 C C . GLU A 1 121 ? -13.855 -10.042 25.467 1.00 92.19 121 GLU A C 1
ATOM 993 O O . GLU A 1 121 ? -13.682 -10.999 26.209 1.00 92.19 121 GLU A O 1
ATOM 998 N N . LEU A 1 122 ? -14.912 -9.234 25.582 1.00 93.19 122 LEU A N 1
ATOM 999 C CA . LEU A 1 122 ? -15.907 -9.359 26.650 1.00 93.19 122 LEU A CA 1
ATOM 1000 C C . LEU A 1 122 ? -17.069 -10.270 26.246 1.00 93.19 122 LEU A C 1
ATOM 1002 O O . LEU A 1 122 ? -17.394 -11.229 26.934 1.00 93.19 122 LEU A O 1
ATOM 1006 N N . CYS A 1 123 ? -17.705 -9.974 25.109 1.00 93.62 123 CYS A N 1
ATOM 1007 C CA . CYS A 1 123 ? -18.881 -10.716 24.645 1.00 93.62 123 CYS A CA 1
ATOM 1008 C C . CYS A 1 123 ? -18.580 -11.711 23.517 1.00 93.62 123 CYS A C 1
ATOM 1010 O O . CYS A 1 123 ? -19.501 -12.335 23.000 1.00 93.62 123 CYS A O 1
ATOM 1012 N N . SER A 1 124 ? -17.322 -11.835 23.078 1.00 93.69 124 SER A N 1
ATOM 1013 C CA . SER A 1 124 ? -16.898 -12.706 21.966 1.00 93.69 124 SER A CA 1
ATOM 1014 C C . SER A 1 124 ? -17.578 -12.438 20.613 1.00 93.69 124 SER A C 1
ATOM 1016 O O . SER A 1 124 ? -17.353 -13.167 19.643 1.00 93.69 124 SER A O 1
ATOM 1018 N N . GLN A 1 125 ? -18.371 -11.367 20.501 1.00 93.88 125 GLN A N 1
ATOM 1019 C CA . GLN A 1 125 ? -19.041 -10.982 19.265 1.00 93.88 125 GLN A CA 1
ATOM 1020 C C . GLN A 1 125 ? -18.020 -10.498 18.233 1.00 93.88 125 GLN A C 1
ATOM 1022 O O . GLN A 1 125 ? -17.201 -9.621 18.510 1.00 93.88 125 GLN A O 1
ATOM 1027 N N . LYS A 1 126 ? -18.102 -11.046 17.020 1.00 93.50 126 LYS A N 1
ATOM 1028 C CA . LYS A 1 126 ? -17.270 -10.639 15.885 1.00 93.50 126 LYS A CA 1
ATOM 1029 C C . LYS A 1 126 ? -17.618 -9.221 15.425 1.00 93.50 126 LYS A C 1
ATOM 1031 O O . LYS A 1 126 ? -18.799 -8.917 15.222 1.00 93.50 126 LYS A O 1
ATOM 1036 N N . PHE A 1 127 ? -16.598 -8.383 15.244 1.00 93.25 127 PHE A N 1
ATOM 1037 C CA . PHE A 1 127 ? -16.775 -7.029 14.720 1.00 93.25 127 PHE A CA 1
ATOM 1038 C C . PHE A 1 127 ? -17.071 -7.070 13.220 1.00 93.25 127 PHE A C 1
ATOM 1040 O O . PHE A 1 127 ? -16.463 -7.836 12.480 1.00 93.25 127 PHE A O 1
ATOM 1047 N N . ARG A 1 128 ? -18.009 -6.236 12.758 1.00 91.44 128 ARG A N 1
ATOM 1048 C CA . ARG A 1 128 ? -18.342 -6.116 11.331 1.00 91.44 128 ARG A CA 1
ATOM 1049 C C . ARG A 1 128 ? -17.529 -4.986 10.717 1.00 91.44 128 ARG A C 1
ATOM 1051 O O . ARG A 1 128 ? -17.855 -3.816 10.915 1.00 91.44 128 ARG A O 1
ATOM 1058 N N . MET A 1 129 ? -16.484 -5.335 9.981 1.00 91.56 129 MET A N 1
ATOM 1059 C CA . MET A 1 129 ? -15.561 -4.372 9.383 1.00 91.56 129 MET A CA 1
ATOM 1060 C C . MET A 1 129 ? -15.658 -4.406 7.860 1.00 91.56 129 MET A C 1
ATOM 1062 O O . MET A 1 129 ? -15.880 -5.458 7.264 1.00 91.56 129 MET A O 1
ATOM 1066 N N . ARG A 1 130 ? -15.479 -3.249 7.223 1.00 88.62 130 ARG A N 1
ATOM 1067 C CA . ARG A 1 130 ? -15.284 -3.131 5.775 1.00 88.62 130 ARG A CA 1
ATOM 1068 C C . ARG A 1 130 ? -14.051 -2.287 5.516 1.00 88.62 130 ARG A C 1
ATOM 1070 O O . ARG A 1 130 ? -13.869 -1.265 6.170 1.00 88.62 130 ARG A O 1
ATOM 1077 N N . MET A 1 131 ? -13.229 -2.712 4.569 1.00 87.81 131 MET A N 1
ATOM 1078 C CA . MET A 1 131 ? -12.029 -1.994 4.155 1.00 87.81 131 MET A CA 1
ATOM 1079 C C . MET A 1 131 ? -11.885 -2.061 2.641 1.00 87.81 131 MET A C 1
ATOM 1081 O O . MET A 1 131 ? -12.396 -2.989 2.009 1.00 87.81 131 MET A O 1
ATOM 1085 N N . GLN A 1 132 ? -11.183 -1.089 2.076 1.00 83.75 132 GLN A N 1
ATOM 1086 C CA . GLN A 1 132 ? -10.808 -1.070 0.671 1.00 83.75 132 GLN A CA 1
ATOM 1087 C C . GLN A 1 132 ? -9.297 -0.864 0.591 1.00 83.75 132 GLN A C 1
ATOM 1089 O O . GLN A 1 132 ? -8.741 -0.042 1.313 1.00 83.75 132 GLN A O 1
ATOM 1094 N N . LEU A 1 133 ? -8.628 -1.645 -0.251 1.00 84.50 133 LEU A N 1
ATOM 1095 C CA . LEU A 1 133 ? -7.208 -1.470 -0.533 1.00 84.50 133 LEU A CA 1
ATOM 1096 C C . LEU A 1 133 ? -7.085 -0.661 -1.819 1.00 84.50 133 LEU A C 1
ATOM 1098 O O . LEU A 1 133 ? -7.671 -1.038 -2.836 1.00 84.50 133 LEU A O 1
ATOM 1102 N N . HIS A 1 134 ? -6.332 0.430 -1.769 1.00 82.50 134 HIS A N 1
ATOM 1103 C CA . HIS A 1 134 ? -6.002 1.225 -2.943 1.00 82.50 134 HIS A CA 1
ATOM 1104 C C . HIS A 1 134 ? -4.487 1.342 -3.092 1.00 82.50 134 HIS A C 1
ATOM 1106 O O . HIS A 1 134 ? -3.759 1.402 -2.104 1.00 82.50 134 HIS A O 1
ATOM 1112 N N . ASN A 1 135 ? -3.997 1.350 -4.330 1.00 82.25 135 ASN A N 1
ATOM 1113 C CA . ASN A 1 135 ? -2.572 1.534 -4.585 1.00 82.25 135 ASN A CA 1
ATOM 1114 C C . ASN A 1 135 ? -2.269 3.030 -4.590 1.00 82.25 135 ASN A C 1
ATOM 1116 O O . ASN A 1 135 ? -2.834 3.767 -5.394 1.00 82.25 135 ASN A O 1
ATOM 1120 N N . HIS A 1 136 ? -1.352 3.465 -3.734 1.00 81.19 136 HIS A N 1
ATOM 1121 C CA . HIS A 1 136 ? -0.877 4.839 -3.703 1.00 81.19 136 HIS A CA 1
ATOM 1122 C C . HIS A 1 136 ? 0.605 4.895 -4.091 1.00 81.19 136 HIS A C 1
ATOM 1124 O O . HIS A 1 136 ? 1.394 4.010 -3.744 1.00 81.19 136 HIS A O 1
ATOM 1130 N N . PHE A 1 137 ? 0.988 5.939 -4.830 1.00 73.44 137 PHE A N 1
ATOM 1131 C CA . PHE A 1 137 ? 2.385 6.196 -5.170 1.00 73.44 137 PHE A CA 1
ATOM 1132 C C . PHE A 1 137 ? 2.965 7.210 -4.190 1.00 73.44 137 PHE A C 1
ATOM 1134 O O . PHE A 1 137 ? 2.685 8.407 -4.267 1.00 73.44 137 PHE A O 1
ATOM 1141 N N . GLU A 1 138 ? 3.780 6.739 -3.253 1.00 70.81 138 GLU A N 1
ATOM 1142 C CA . GLU A 1 138 ? 4.369 7.600 -2.234 1.00 70.81 138 GLU A CA 1
ATOM 1143 C C . GLU A 1 138 ? 5.825 7.939 -2.576 1.00 70.81 138 GLU A C 1
ATOM 1145 O O . GLU A 1 138 ? 6.733 7.113 -2.457 1.00 70.81 138 GLU A O 1
ATOM 1150 N N . LYS A 1 139 ? 6.055 9.188 -3.012 1.00 63.97 139 LYS A N 1
ATOM 1151 C CA . LYS A 1 139 ? 7.390 9.693 -3.394 1.00 63.97 139 LYS A CA 1
ATOM 1152 C C . LYS A 1 139 ? 8.379 9.705 -2.220 1.00 63.97 139 LYS A C 1
ATOM 1154 O O . LYS A 1 139 ? 9.563 9.459 -2.430 1.00 63.97 139 LYS A O 1
ATOM 1159 N N . SER A 1 140 ? 7.891 9.935 -0.995 1.00 66.69 140 SER A N 1
ATOM 1160 C CA . SER A 1 140 ? 8.698 9.977 0.241 1.00 66.69 140 SER A CA 1
ATOM 1161 C C . SER A 1 140 ? 9.485 8.679 0.482 1.00 66.69 140 SER A C 1
ATOM 1163 O O . SER A 1 140 ? 10.623 8.686 0.954 1.00 66.69 140 SER A O 1
ATOM 1165 N N . ARG A 1 141 ? 8.938 7.547 0.026 1.00 67.56 141 ARG A N 1
ATOM 1166 C CA . ARG A 1 141 ? 9.528 6.218 0.203 1.00 67.56 141 ARG A CA 1
ATOM 1167 C C . ARG A 1 141 ? 10.823 5.988 -0.587 1.00 67.56 141 ARG A C 1
ATOM 1169 O O . ARG A 1 141 ? 11.501 4.986 -0.378 1.00 67.56 141 ARG A O 1
ATOM 1176 N N . PHE A 1 142 ? 11.209 6.917 -1.465 1.00 63.41 142 PHE A N 1
ATOM 1177 C CA . PHE A 1 142 ? 12.492 6.868 -2.174 1.00 63.41 142 PHE A CA 1
ATOM 1178 C C . PHE A 1 142 ? 13.697 6.789 -1.228 1.00 63.41 142 PHE A C 1
ATOM 1180 O O . PHE A 1 142 ? 14.690 6.116 -1.527 1.00 63.41 142 PHE A O 1
ATOM 1187 N N . TRP A 1 143 ? 13.617 7.431 -0.059 1.00 63.31 143 TRP A N 1
ATOM 1188 C CA . TRP A 1 143 ? 14.735 7.428 0.881 1.00 63.31 143 TRP A CA 1
ATOM 1189 C C . TRP A 1 143 ? 14.905 6.083 1.604 1.00 63.31 143 TRP A C 1
ATOM 1191 O O . TRP A 1 143 ? 16.034 5.665 1.864 1.00 63.31 143 TRP A O 1
ATOM 1201 N N . GLU A 1 144 ? 13.808 5.354 1.813 1.00 70.69 144 GLU A N 1
ATOM 1202 C CA . GLU A 1 144 ? 13.751 4.084 2.552 1.00 70.69 144 GLU A CA 1
ATOM 1203 C C . GLU A 1 144 ? 14.091 2.843 1.706 1.00 70.69 144 GLU A C 1
ATOM 1205 O O . GLU A 1 144 ? 14.071 1.715 2.204 1.00 70.69 144 GLU A O 1
ATOM 1210 N N . VAL A 1 145 ? 14.408 3.016 0.418 1.00 72.50 145 VAL A N 1
ATOM 1211 C CA . VAL A 1 145 ? 14.745 1.896 -0.473 1.00 72.50 145 VAL A CA 1
ATOM 1212 C C . VAL A 1 145 ? 15.995 1.160 0.060 1.00 72.50 145 VAL A C 1
ATOM 1214 O O . VAL A 1 145 ? 17.037 1.798 0.265 1.00 72.50 145 VAL A O 1
ATOM 1217 N N . PRO A 1 146 ? 15.954 -0.179 0.237 1.00 78.31 146 PRO A N 1
ATOM 1218 C CA . PRO A 1 146 ? 17.112 -0.967 0.644 1.00 78.31 146 PRO A CA 1
ATOM 1219 C C . PRO A 1 146 ? 18.317 -0.748 -0.275 1.00 78.31 146 PRO A C 1
ATOM 1221 O O . PRO A 1 146 ? 18.180 -0.724 -1.499 1.00 78.31 146 PRO A O 1
ATOM 1224 N N . LYS A 1 147 ? 19.524 -0.667 0.302 1.00 81.31 147 LYS A N 1
ATOM 1225 C CA . LYS A 1 147 ? 20.767 -0.402 -0.450 1.00 81.31 147 LYS A CA 1
ATOM 1226 C C . LYS A 1 147 ? 20.978 -1.369 -1.624 1.00 81.31 147 LYS A C 1
ATOM 1228 O O . LYS A 1 147 ? 21.379 -0.933 -2.697 1.00 81.31 147 LYS A O 1
ATOM 1233 N N . HIS A 1 148 ? 20.651 -2.652 -1.447 1.00 83.50 148 HIS A N 1
ATOM 1234 C CA . HIS A 1 148 ? 20.804 -3.660 -2.502 1.00 83.50 148 HIS A CA 1
ATOM 1235 C C . HIS A 1 148 ? 19.921 -3.384 -3.732 1.00 83.50 148 HIS A C 1
ATOM 1237 O O . HIS A 1 148 ? 20.383 -3.558 -4.853 1.00 83.50 148 HIS A O 1
ATOM 1243 N N . GLN A 1 149 ? 18.691 -2.890 -3.543 1.00 85.19 149 GLN A N 1
ATOM 1244 C CA . GLN A 1 149 ? 17.786 -2.555 -4.652 1.00 85.19 149 GLN A CA 1
ATOM 1245 C C . GLN A 1 149 ? 18.304 -1.351 -5.447 1.00 85.19 149 GLN A C 1
ATOM 1247 O O . GLN A 1 149 ? 18.320 -1.386 -6.674 1.00 85.19 149 GLN A O 1
ATOM 1252 N N . LYS A 1 150 ? 18.821 -0.322 -4.755 1.00 86.56 150 LYS A N 1
ATOM 1253 C CA . LYS A 1 150 ? 19.455 0.838 -5.408 1.00 86.56 150 LYS A CA 1
ATOM 1254 C C . LYS A 1 150 ? 20.631 0.405 -6.288 1.00 86.56 150 LYS A C 1
ATOM 1256 O O . LYS A 1 150 ? 20.754 0.867 -7.416 1.00 86.56 150 LYS A O 1
ATOM 1261 N N . ILE A 1 151 ? 21.464 -0.511 -5.789 1.00 90.12 151 ILE A N 1
ATOM 1262 C CA . ILE A 1 151 ? 22.605 -1.051 -6.539 1.00 90.12 151 ILE A CA 1
ATOM 1263 C C . ILE A 1 151 ? 22.132 -1.806 -7.790 1.00 90.12 151 ILE A C 1
ATOM 1265 O O . ILE A 1 151 ? 22.675 -1.573 -8.866 1.00 90.12 151 ILE A O 1
ATOM 1269 N N . CYS A 1 152 ? 21.096 -2.647 -7.693 1.00 91.62 152 CYS A N 1
ATOM 1270 C CA . CYS A 1 152 ? 20.537 -3.341 -8.859 1.00 91.62 152 CYS A CA 1
ATOM 1271 C C . CYS A 1 152 ? 20.040 -2.368 -9.941 1.00 91.62 152 CYS A C 1
ATOM 1273 O O . CYS A 1 152 ? 20.346 -2.561 -11.116 1.00 91.62 152 CYS A O 1
ATOM 1275 N N . TRP A 1 153 ? 19.336 -1.298 -9.558 1.00 92.62 153 TRP A N 1
ATOM 1276 C CA . TRP A 1 153 ? 18.887 -0.272 -10.506 1.00 92.62 153 TRP A CA 1
ATOM 1277 C C . TRP A 1 153 ? 20.048 0.492 -11.148 1.00 92.62 153 TRP A C 1
ATOM 1279 O O . TRP A 1 153 ? 20.011 0.748 -12.349 1.00 92.62 153 TRP A O 1
ATOM 1289 N N . LEU A 1 154 ? 21.102 0.809 -10.389 1.00 92.62 154 LEU A N 1
ATOM 1290 C CA . LEU A 1 154 ? 22.303 1.456 -10.929 1.00 92.62 154 LEU A CA 1
ATOM 1291 C C . LEU A 1 154 ? 23.031 0.567 -11.944 1.00 92.62 154 LEU A C 1
ATOM 1293 O O . LEU A 1 154 ? 23.424 1.045 -13.006 1.00 92.62 154 LEU A O 1
ATOM 1297 N N . ILE A 1 155 ? 23.166 -0.728 -11.650 1.00 94.38 155 ILE A N 1
ATOM 1298 C CA . ILE A 1 155 ? 23.759 -1.699 -12.579 1.00 94.38 155 ILE A CA 1
ATOM 1299 C C . ILE A 1 155 ? 22.925 -1.779 -13.863 1.00 94.38 155 ILE A C 1
ATOM 1301 O O . ILE A 1 155 ? 23.470 -1.742 -14.963 1.00 94.38 155 ILE A O 1
ATOM 1305 N N . GLN A 1 156 ? 21.599 -1.837 -13.745 1.00 94.12 156 GLN A N 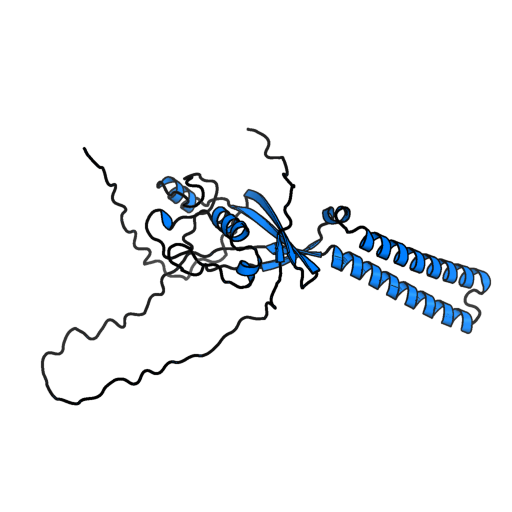1
ATOM 1306 C CA . GLN A 1 156 ? 20.714 -1.887 -14.906 1.00 94.12 156 GLN A CA 1
ATOM 1307 C C . GLN A 1 156 ? 20.794 -0.613 -15.762 1.00 94.12 156 GLN A C 1
ATOM 1309 O O . GLN A 1 156 ? 20.824 -0.701 -16.989 1.00 94.12 156 GLN A O 1
ATOM 1314 N N . LEU A 1 157 ? 20.889 0.562 -15.133 1.00 95.12 157 LEU A N 1
ATOM 1315 C CA . LEU A 1 157 ? 21.110 1.831 -15.832 1.00 95.12 157 LEU A CA 1
ATOM 1316 C C . LEU A 1 157 ? 22.436 1.850 -16.598 1.00 95.12 157 LEU A C 1
ATOM 1318 O O . LEU A 1 157 ? 22.479 2.342 -17.724 1.00 95.12 157 LEU A O 1
ATOM 1322 N N . PHE A 1 158 ? 23.499 1.279 -16.028 1.00 96.50 158 PHE A N 1
ATOM 1323 C CA . PHE A 1 158 ? 24.790 1.165 -16.705 1.00 96.50 158 PHE A CA 1
ATOM 1324 C C . PHE A 1 158 ? 24.700 0.322 -17.987 1.00 96.50 158 PHE A C 1
ATOM 1326 O O . PHE A 1 158 ? 25.205 0.742 -19.028 1.00 96.50 158 PHE A O 1
ATOM 1333 N N . PHE A 1 159 ? 23.998 -0.818 -17.957 1.00 95.94 159 PHE A N 1
ATOM 1334 C CA . PHE A 1 159 ? 23.778 -1.638 -19.157 1.00 95.94 159 PHE A CA 1
ATOM 1335 C C . PHE A 1 159 ? 22.972 -0.905 -20.236 1.00 95.94 159 PHE A C 1
ATOM 1337 O O . PHE A 1 159 ? 23.320 -0.982 -21.413 1.00 95.94 159 PHE A O 1
ATOM 1344 N N . ILE A 1 160 ? 21.934 -0.158 -19.847 1.00 96.56 160 ILE A N 1
ATOM 1345 C CA . ILE A 1 160 ? 21.151 0.669 -20.778 1.00 96.56 160 ILE A CA 1
ATOM 1346 C C . ILE A 1 160 ? 22.055 1.718 -21.440 1.00 96.56 160 ILE A C 1
ATOM 1348 O O . ILE A 1 160 ? 22.047 1.856 -22.662 1.00 96.56 160 ILE A O 1
ATOM 1352 N N . PHE A 1 161 ? 22.885 2.413 -20.657 1.00 96.69 161 PHE A N 1
ATOM 1353 C CA . PHE A 1 161 ? 23.818 3.412 -21.179 1.00 96.69 161 PHE A CA 1
ATOM 1354 C C . PHE A 1 161 ? 24.858 2.804 -22.134 1.00 96.69 161 PHE A C 1
ATOM 1356 O O . PHE A 1 161 ? 25.124 3.369 -23.195 1.00 96.69 161 PHE A O 1
ATOM 1363 N N . ALA A 1 162 ? 25.400 1.627 -21.806 1.00 96.88 162 ALA A N 1
ATOM 1364 C CA . ALA A 1 162 ? 26.336 0.911 -22.671 1.00 96.88 162 ALA A CA 1
ATOM 1365 C C . ALA A 1 162 ? 25.704 0.530 -24.024 1.00 96.88 162 ALA A C 1
ATOM 1367 O O . ALA A 1 162 ? 26.339 0.705 -25.065 1.00 96.88 162 ALA A O 1
ATOM 1368 N N . ILE A 1 163 ? 24.443 0.079 -24.030 1.00 96.44 163 ILE A N 1
ATOM 1369 C CA . ILE A 1 163 ? 23.707 -0.248 -25.264 1.00 96.44 163 ILE A CA 1
ATOM 1370 C C . ILE A 1 163 ? 23.454 1.013 -26.098 1.00 96.44 163 ILE A C 1
ATOM 1372 O O . ILE A 1 163 ? 23.701 1.002 -27.301 1.00 96.44 163 ILE A O 1
ATOM 1376 N N . ILE A 1 164 ? 23.029 2.119 -25.477 1.00 96.06 164 ILE A N 1
ATOM 1377 C CA . ILE A 1 164 ? 22.814 3.399 -26.175 1.00 96.06 164 ILE A CA 1
ATOM 1378 C C . ILE A 1 164 ? 24.118 3.905 -26.809 1.00 96.06 164 ILE A C 1
ATOM 1380 O O . ILE A 1 164 ? 24.116 4.332 -27.963 1.00 96.06 164 ILE A O 1
ATOM 1384 N N . SER A 1 165 ? 25.237 3.816 -26.087 1.00 95.88 165 SER A N 1
ATOM 1385 C CA . SER A 1 165 ? 26.559 4.179 -26.608 1.00 95.88 165 SER A CA 1
ATOM 1386 C C . SER A 1 165 ? 26.957 3.310 -27.808 1.00 95.88 165 SER A C 1
ATOM 1388 O O . SER A 1 165 ? 27.380 3.829 -28.839 1.00 95.88 165 SER A O 1
ATOM 1390 N N . SER A 1 166 ? 26.739 1.992 -27.727 1.00 94.75 166 SER A N 1
ATOM 1391 C CA . SER A 1 166 ? 27.006 1.069 -28.837 1.00 94.75 166 SER A CA 1
ATOM 1392 C C . SER A 1 166 ? 26.172 1.393 -30.081 1.00 94.75 166 SER A C 1
ATOM 1394 O O . SER A 1 166 ? 26.715 1.386 -31.184 1.00 94.75 166 SER A O 1
ATOM 1396 N N . ILE A 1 167 ? 24.889 1.724 -29.910 1.00 94.44 167 ILE A N 1
ATOM 1397 C CA . ILE A 1 167 ? 24.000 2.180 -30.990 1.00 94.44 167 ILE A CA 1
ATOM 1398 C C . ILE A 1 167 ? 24.565 3.461 -31.624 1.00 94.44 167 ILE A C 1
ATOM 1400 O O . ILE A 1 167 ? 24.710 3.536 -32.841 1.00 94.44 167 ILE A O 1
ATOM 1404 N N . ALA A 1 168 ? 24.953 4.453 -30.818 1.00 94.50 168 ALA A N 1
ATOM 1405 C CA . ALA A 1 168 ? 25.505 5.709 -31.325 1.00 94.50 168 ALA A CA 1
ATOM 1406 C C . ALA A 1 168 ? 26.787 5.498 -32.152 1.00 94.50 168 ALA A C 1
ATOM 1408 O O . ALA A 1 168 ? 26.922 6.082 -33.225 1.00 94.50 168 ALA A O 1
ATOM 1409 N N . VAL A 1 169 ? 27.696 4.628 -31.696 1.00 95.50 169 VAL A N 1
ATOM 1410 C CA . VAL A 1 169 ? 28.933 4.291 -32.424 1.00 95.50 169 VAL A CA 1
ATOM 1411 C C . VAL A 1 169 ? 28.629 3.589 -33.749 1.00 95.50 169 VAL A C 1
ATOM 1413 O O . VAL A 1 169 ? 29.213 3.935 -34.774 1.00 95.50 169 VAL A O 1
ATOM 1416 N N . LEU A 1 170 ? 27.712 2.621 -33.768 1.00 92.25 170 LEU A N 1
ATOM 1417 C CA . LEU A 1 170 ? 27.324 1.938 -35.006 1.00 92.25 170 LEU A CA 1
ATOM 1418 C C . LEU A 1 170 ? 26.683 2.908 -36.009 1.00 92.25 170 LEU A C 1
ATOM 1420 O O . LEU A 1 170 ? 27.000 2.859 -37.198 1.00 92.25 170 LEU A O 1
ATOM 1424 N N . PHE A 1 171 ? 25.850 3.834 -35.526 1.00 91.69 171 PHE A N 1
ATOM 1425 C CA . PHE A 1 171 ? 25.219 4.855 -36.357 1.00 91.69 171 PHE A CA 1
ATOM 1426 C C . PHE A 1 171 ? 26.240 5.812 -36.988 1.00 91.69 171 PHE A C 1
ATOM 1428 O O . PHE A 1 171 ? 26.161 6.073 -38.186 1.00 91.69 171 PHE A O 1
ATOM 1435 N N . THR A 1 172 ? 27.216 6.311 -36.221 1.00 92.62 172 THR A N 1
ATOM 1436 C CA . THR A 1 172 ? 28.221 7.256 -36.742 1.00 92.62 172 THR A CA 1
ATOM 1437 C C . THR A 1 172 ? 29.202 6.614 -37.716 1.00 92.62 172 THR A C 1
ATOM 1439 O O . THR A 1 172 ? 29.653 7.288 -38.637 1.00 92.62 172 THR A O 1
ATOM 1442 N N . ASN A 1 173 ? 29.528 5.329 -37.540 1.00 90.12 173 ASN A N 1
ATOM 1443 C CA . ASN A 1 173 ? 30.506 4.642 -38.388 1.00 90.12 173 ASN A CA 1
ATOM 1444 C C . ASN A 1 173 ? 29.902 4.081 -39.682 1.00 90.12 173 ASN A C 1
ATOM 1446 O O . ASN A 1 173 ? 30.546 4.138 -40.726 1.00 90.12 173 ASN A O 1
ATOM 1450 N N . PHE A 1 174 ? 28.689 3.526 -39.631 1.00 90.25 174 PHE A N 1
ATOM 1451 C CA . PHE A 1 174 ? 28.109 2.782 -40.757 1.00 90.25 174 PHE A CA 1
ATOM 1452 C C . PHE A 1 174 ? 26.853 3.435 -41.354 1.00 90.25 174 PHE A C 1
ATOM 1454 O O . PHE A 1 174 ? 26.479 3.129 -42.494 1.00 90.25 174 PHE A O 1
ATOM 1461 N N . GLY A 1 175 ? 26.195 4.332 -40.613 1.00 81.06 175 GLY A N 1
ATOM 1462 C CA . GLY A 1 175 ? 24.907 4.910 -40.996 1.00 81.06 175 GLY A CA 1
ATOM 1463 C C . GLY A 1 175 ? 23.826 3.852 -41.258 1.00 81.06 175 GLY A C 1
ATOM 1464 O O . GLY A 1 175 ? 23.936 2.701 -40.841 1.00 81.06 175 GLY A O 1
ATOM 1465 N N . LEU A 1 176 ? 22.784 4.235 -42.000 1.00 80.56 176 LEU A N 1
ATOM 1466 C CA . LEU A 1 176 ? 21.684 3.344 -42.419 1.00 80.56 176 LEU A CA 1
ATOM 1467 C C . LEU A 1 176 ? 21.939 2.681 -43.785 1.00 80.56 176 LEU A C 1
ATOM 1469 O O . LEU A 1 176 ? 21.018 2.226 -44.454 1.00 80.56 176 LEU A O 1
ATOM 1473 N N . SER A 1 177 ? 23.192 2.679 -44.242 1.00 83.31 177 SER A N 1
ATOM 1474 C CA . SER A 1 177 ? 23.543 2.243 -45.599 1.00 83.31 177 SER A CA 1
ATOM 1475 C C . SER A 1 177 ? 23.605 0.719 -45.750 1.00 83.31 177 SER A C 1
ATOM 1477 O O . SER A 1 177 ? 23.356 0.188 -46.830 1.00 83.31 177 SER A O 1
ATOM 1479 N N . ASN A 1 178 ? 23.912 0.007 -44.663 1.00 89.94 178 ASN A N 1
ATOM 1480 C CA . ASN A 1 178 ? 24.118 -1.436 -44.662 1.00 89.94 178 ASN A CA 1
ATOM 1481 C C . ASN A 1 178 ? 22.925 -2.148 -44.022 1.00 89.94 178 ASN A C 1
ATOM 1483 O O . ASN A 1 178 ? 22.720 -2.039 -42.815 1.00 89.94 178 ASN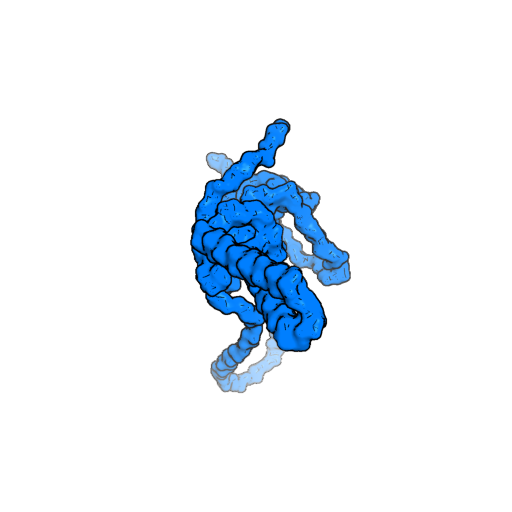 A O 1
ATOM 1487 N N . ILE A 1 179 ? 22.204 -2.956 -44.805 1.00 90.50 179 ILE A N 1
ATOM 1488 C CA . ILE A 1 179 ? 21.015 -3.705 -44.355 1.00 90.50 179 ILE A CA 1
ATOM 1489 C C . ILE A 1 179 ? 21.289 -4.573 -43.110 1.00 90.50 179 ILE A C 1
ATOM 1491 O O . ILE A 1 179 ? 20.456 -4.677 -42.215 1.00 90.50 179 ILE A O 1
ATOM 1495 N N . GLY A 1 180 ? 22.487 -5.165 -43.018 1.00 91.00 180 GLY A N 1
ATOM 1496 C CA . GLY A 1 180 ? 22.888 -5.970 -41.863 1.00 91.00 180 GLY A CA 1
ATOM 1497 C C . GLY A 1 180 ? 23.109 -5.134 -40.600 1.00 91.00 180 GLY A C 1
ATOM 1498 O O . GLY A 1 180 ? 22.744 -5.563 -39.509 1.00 91.00 180 GLY A O 1
ATOM 1499 N N . VAL A 1 181 ? 23.663 -3.926 -40.742 1.00 90.31 181 VAL A N 1
ATOM 1500 C CA . VAL A 1 181 ? 23.874 -3.010 -39.611 1.00 90.31 181 VAL A CA 1
ATOM 1501 C C . VAL A 1 181 ? 22.542 -2.439 -39.140 1.00 90.31 181 VAL A C 1
ATOM 1503 O O . VAL A 1 181 ? 22.303 -2.394 -37.938 1.00 90.31 181 VAL A O 1
ATOM 1506 N N . ASP A 1 182 ? 21.648 -2.085 -40.063 1.00 90.56 182 ASP A N 1
ATOM 1507 C CA . ASP A 1 182 ? 20.292 -1.623 -39.749 1.00 90.56 182 ASP A CA 1
ATOM 1508 C C . ASP A 1 182 ? 19.491 -2.666 -38.943 1.00 90.56 182 ASP A C 1
ATOM 1510 O O . ASP A 1 182 ? 18.902 -2.355 -37.902 1.00 90.56 182 ASP A O 1
ATOM 1514 N N . ALA A 1 183 ? 19.565 -3.943 -39.335 1.00 93.25 183 ALA A N 1
ATOM 1515 C CA . ALA A 1 183 ? 18.947 -5.035 -38.585 1.00 93.25 183 ALA A CA 1
ATOM 1516 C C . ALA A 1 183 ? 19.519 -5.168 -37.159 1.00 93.25 183 ALA A C 1
ATOM 1518 O O . ALA A 1 183 ? 18.763 -5.295 -36.192 1.00 93.25 183 ALA A O 1
ATOM 1519 N N . VAL A 1 184 ? 20.847 -5.095 -37.001 1.00 94.00 184 VAL A N 1
ATOM 1520 C CA . VAL A 1 184 ? 21.508 -5.139 -35.682 1.00 94.00 184 VAL A CA 1
ATOM 1521 C C . VAL A 1 184 ? 21.105 -3.940 -34.821 1.00 94.00 184 VAL A C 1
ATOM 1523 O O . VAL A 1 184 ? 20.789 -4.104 -33.643 1.00 94.00 184 VAL A O 1
ATOM 1526 N N . MET A 1 185 ? 21.055 -2.745 -35.405 1.00 92.88 185 MET A N 1
ATOM 1527 C CA . MET A 1 185 ? 20.629 -1.519 -34.731 1.00 92.88 185 MET A CA 1
ATOM 1528 C C . MET A 1 185 ? 19.195 -1.628 -34.220 1.00 92.88 185 MET A C 1
ATOM 1530 O O . MET A 1 185 ? 18.926 -1.312 -33.061 1.00 92.88 185 MET A O 1
ATOM 1534 N N . THR A 1 186 ? 18.293 -2.161 -35.041 1.00 92.94 186 THR A N 1
ATOM 1535 C CA . THR A 1 186 ? 16.897 -2.392 -34.660 1.00 92.94 186 THR A CA 1
ATOM 1536 C C . THR A 1 186 ? 16.793 -3.357 -33.474 1.00 92.94 186 THR A C 1
ATOM 1538 O O . THR A 1 186 ? 16.070 -3.081 -32.516 1.00 92.94 186 THR A O 1
ATOM 1541 N N . LEU A 1 187 ? 17.564 -4.450 -33.469 1.00 95.75 187 LEU A N 1
ATOM 1542 C CA . LEU A 1 187 ? 17.595 -5.400 -32.348 1.00 95.75 187 LEU A CA 1
ATOM 1543 C C . LEU A 1 187 ? 18.125 -4.768 -31.052 1.00 95.75 187 LEU A C 1
ATOM 1545 O O . LEU A 1 187 ? 17.549 -4.988 -29.985 1.00 95.75 187 LEU A O 1
ATOM 1549 N N . LEU A 1 188 ? 19.187 -3.960 -31.130 1.00 95.88 188 LEU A N 1
ATOM 1550 C CA . LEU A 1 188 ? 19.742 -3.257 -29.968 1.00 95.88 188 LEU A CA 1
ATOM 1551 C C . LEU A 1 188 ? 18.766 -2.218 -29.404 1.00 95.88 188 LEU A C 1
ATOM 1553 O O . LEU A 1 188 ? 18.643 -2.094 -28.184 1.00 95.88 188 LEU A O 1
ATOM 1557 N N . ILE A 1 189 ? 18.036 -1.509 -30.268 1.00 95.81 189 ILE A N 1
ATOM 1558 C CA . ILE A 1 189 ? 16.986 -0.570 -29.856 1.00 95.81 189 ILE A CA 1
ATOM 1559 C C . ILE A 1 189 ? 15.867 -1.317 -29.124 1.00 95.81 189 ILE A C 1
ATOM 1561 O O . ILE A 1 189 ? 15.482 -0.913 -28.028 1.00 95.81 189 ILE A O 1
ATOM 1565 N N . VAL A 1 190 ? 15.380 -2.433 -29.676 1.00 97.06 190 VAL A N 1
ATOM 1566 C CA . VAL A 1 190 ? 14.344 -3.256 -29.028 1.00 97.06 190 VAL A CA 1
ATOM 1567 C C . VAL A 1 190 ? 14.822 -3.772 -27.668 1.00 97.06 190 VAL A C 1
ATOM 1569 O O . VAL A 1 190 ? 14.089 -3.670 -26.684 1.00 97.06 190 VAL A O 1
ATOM 1572 N N . LEU A 1 191 ? 16.065 -4.256 -27.573 1.00 96.62 191 LEU A N 1
ATOM 1573 C CA . LEU A 1 191 ? 16.656 -4.689 -26.305 1.00 96.62 191 LEU A CA 1
ATOM 1574 C C . LEU A 1 191 ? 16.721 -3.541 -25.285 1.00 96.62 191 LEU A C 1
ATOM 1576 O O . LEU A 1 191 ? 16.366 -3.728 -24.121 1.00 96.62 191 LEU A O 1
ATOM 1580 N N . CYS A 1 192 ? 17.123 -2.345 -25.719 1.00 97.38 192 CYS A N 1
ATOM 1581 C CA . CYS A 1 192 ? 17.162 -1.151 -24.879 1.00 97.38 192 CYS A CA 1
ATOM 1582 C C . CYS A 1 192 ? 15.768 -0.799 -24.332 1.00 97.38 192 CYS A C 1
ATOM 1584 O O . CYS A 1 192 ? 15.610 -0.590 -23.128 1.00 97.38 192 CYS A O 1
ATOM 1586 N N . LEU A 1 193 ? 14.735 -0.822 -25.184 1.00 96.69 193 LEU A N 1
ATOM 1587 C CA . LEU A 1 193 ? 13.349 -0.569 -24.777 1.00 96.69 193 LEU A CA 1
ATOM 1588 C C . LEU A 1 193 ? 12.861 -1.585 -23.737 1.00 96.69 193 LEU A C 1
ATOM 1590 O O . LEU A 1 193 ? 12.266 -1.193 -22.734 1.00 96.69 193 LEU A O 1
ATOM 1594 N N . ILE A 1 194 ? 13.158 -2.874 -23.926 1.00 96.62 194 ILE A N 1
ATOM 1595 C CA . ILE A 1 194 ? 12.805 -3.927 -22.961 1.00 96.62 194 ILE A CA 1
ATOM 1596 C C . ILE A 1 194 ? 13.462 -3.659 -21.600 1.00 96.62 194 ILE A C 1
ATOM 1598 O O . ILE A 1 194 ? 12.795 -3.735 -20.566 1.00 96.62 194 ILE A O 1
ATOM 1602 N N . LEU A 1 195 ? 14.750 -3.301 -21.580 1.00 95.81 195 LEU A N 1
ATOM 1603 C CA . LEU A 1 195 ? 15.471 -3.010 -20.338 1.00 95.81 195 LEU A CA 1
ATOM 1604 C C . LEU A 1 195 ? 14.946 -1.755 -19.630 1.00 95.81 195 LEU A C 1
ATOM 1606 O O . LEU A 1 195 ? 14.871 -1.750 -18.399 1.00 95.81 195 LEU A O 1
ATOM 1610 N N . ILE A 1 196 ? 14.548 -0.722 -20.377 1.00 95.50 196 ILE A N 1
ATOM 1611 C CA . ILE A 1 196 ? 13.917 0.488 -19.828 1.00 95.50 196 ILE A CA 1
ATOM 1612 C C . ILE A 1 196 ? 12.559 0.151 -19.205 1.00 95.50 196 ILE A C 1
ATOM 1614 O O . ILE A 1 196 ? 12.287 0.560 -18.076 1.00 95.50 196 ILE A O 1
ATOM 1618 N N . VAL A 1 197 ? 11.722 -0.629 -19.897 1.00 96.12 197 VAL A N 1
ATOM 1619 C CA . VAL A 1 197 ? 10.416 -1.064 -19.374 1.00 96.12 197 VAL A CA 1
ATOM 1620 C C . VAL A 1 197 ? 10.593 -1.904 -18.112 1.00 96.12 197 VAL A C 1
ATOM 1622 O O . VAL A 1 197 ? 9.891 -1.677 -17.128 1.00 96.12 197 VAL A O 1
ATOM 1625 N N . TYR A 1 198 ? 11.558 -2.827 -18.095 1.00 94.56 198 TYR A N 1
ATOM 1626 C CA . TYR A 1 198 ? 11.860 -3.627 -16.908 1.00 94.56 198 TYR A CA 1
ATOM 1627 C C . TYR A 1 198 ? 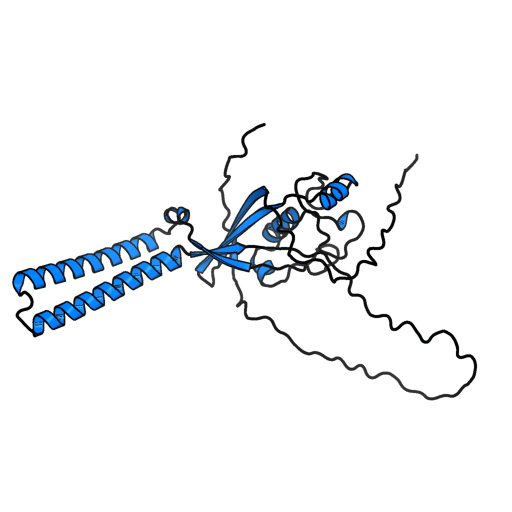12.330 -2.751 -15.737 1.00 94.56 198 TYR A C 1
ATOM 1629 O O . TYR A 1 198 ? 11.870 -2.938 -14.608 1.00 94.56 198 TYR A O 1
ATOM 1637 N N . LEU A 1 199 ? 13.181 -1.747 -15.993 1.00 93.56 199 LEU A N 1
ATOM 1638 C CA . LEU A 1 199 ? 13.622 -0.800 -14.966 1.00 93.56 199 LEU A CA 1
ATOM 1639 C C . LEU A 1 199 ? 12.423 -0.039 -14.397 1.00 93.56 199 LEU A C 1
ATOM 1641 O O . LEU A 1 199 ? 12.210 -0.056 -13.187 1.00 93.56 199 LEU A O 1
ATOM 1645 N N . ALA A 1 200 ? 11.606 0.564 -15.263 1.00 91.44 200 ALA A N 1
ATOM 1646 C CA . ALA A 1 200 ? 10.421 1.313 -14.865 1.00 91.44 200 ALA A CA 1
ATOM 1647 C C . ALA A 1 200 ? 9.444 0.441 -14.064 1.00 91.44 200 ALA A C 1
ATOM 1649 O O . ALA A 1 200 ? 8.995 0.852 -12.997 1.00 91.44 200 ALA A O 1
ATOM 1650 N N . ALA A 1 201 ? 9.172 -0.786 -14.516 1.00 90.88 201 ALA A N 1
ATOM 1651 C CA . ALA A 1 201 ? 8.316 -1.729 -13.803 1.00 90.88 201 ALA A CA 1
ATOM 1652 C C . ALA A 1 201 ? 8.878 -2.086 -12.419 1.00 90.88 201 ALA A C 1
ATOM 1654 O O . ALA A 1 201 ? 8.128 -2.101 -11.445 1.00 90.88 201 ALA A O 1
ATOM 1655 N N . SER A 1 202 ? 10.189 -2.322 -12.304 1.00 88.31 202 SER A N 1
ATOM 1656 C CA . SER A 1 202 ? 10.833 -2.633 -11.022 1.00 88.31 202 SER A CA 1
ATOM 1657 C C . SER A 1 202 ? 10.771 -1.457 -10.036 1.00 88.31 202 SER A C 1
ATOM 1659 O O . SER A 1 202 ? 10.478 -1.654 -8.856 1.00 88.31 202 SER A O 1
ATOM 1661 N N . VAL A 1 203 ? 10.959 -0.227 -10.529 1.00 87.38 203 VAL A N 1
ATOM 1662 C CA . VAL A 1 203 ? 10.833 1.008 -9.746 1.00 87.38 203 VAL A CA 1
ATOM 1663 C C . VAL A 1 203 ? 9.384 1.195 -9.299 1.00 87.38 203 VAL A C 1
ATOM 1665 O O . VAL A 1 203 ? 9.122 1.350 -8.108 1.00 87.38 203 VAL A O 1
ATOM 1668 N N . ILE A 1 204 ? 8.420 1.102 -10.217 1.00 84.62 204 ILE A N 1
ATOM 1669 C CA . ILE A 1 204 ? 6.992 1.237 -9.900 1.00 84.62 204 ILE A CA 1
ATOM 1670 C C . ILE A 1 204 ? 6.564 0.181 -8.877 1.00 84.62 204 ILE A C 1
ATOM 1672 O O . ILE A 1 204 ? 5.942 0.530 -7.877 1.00 84.62 204 ILE A O 1
ATOM 1676 N N . ALA A 1 205 ? 6.928 -1.087 -9.078 1.00 81.38 205 ALA A N 1
ATOM 1677 C CA . ALA A 1 205 ? 6.572 -2.176 -8.172 1.00 81.38 205 ALA A CA 1
ATOM 1678 C C . ALA A 1 205 ? 7.115 -1.958 -6.752 1.00 81.38 205 ALA A C 1
ATOM 1680 O O . ALA A 1 205 ? 6.438 -2.284 -5.780 1.00 81.38 205 ALA A O 1
ATOM 1681 N N . PHE A 1 206 ? 8.312 -1.381 -6.623 1.00 79.88 206 PHE A N 1
ATOM 1682 C CA . PHE A 1 206 ? 8.881 -1.048 -5.322 1.00 79.88 206 PHE A CA 1
ATOM 1683 C C . PHE A 1 206 ? 8.162 0.137 -4.654 1.00 79.88 206 PHE A C 1
ATOM 1685 O O . PHE A 1 206 ? 7.910 0.124 -3.446 1.00 79.88 206 PHE A O 1
ATOM 1692 N N . HIS A 1 207 ? 7.827 1.163 -5.438 1.00 78.81 207 HIS A N 1
ATOM 1693 C CA . HIS A 1 207 ? 7.221 2.398 -4.943 1.00 78.81 207 HIS A CA 1
ATOM 1694 C C . HIS A 1 207 ? 5.713 2.312 -4.700 1.00 78.81 207 HIS A C 1
ATOM 1696 O O . HIS A 1 207 ? 5.174 3.143 -3.967 1.00 78.81 207 HIS A O 1
ATOM 1702 N N . GLN A 1 208 ? 5.026 1.324 -5.271 1.00 79.56 208 GLN A N 1
ATOM 1703 C CA . GLN A 1 208 ? 3.619 1.083 -4.979 1.00 79.56 208 GLN A CA 1
ATOM 1704 C C . GLN A 1 208 ? 3.447 0.628 -3.523 1.00 79.56 208 GLN A C 1
ATOM 1706 O O . GLN A 1 208 ? 3.912 -0.439 -3.116 1.00 79.56 208 GLN A O 1
ATOM 1711 N N . VAL A 1 209 ? 2.763 1.458 -2.735 1.00 80.56 209 VAL A N 1
ATOM 1712 C CA . VAL A 1 209 ? 2.299 1.134 -1.382 1.00 80.56 209 VAL A CA 1
ATOM 1713 C C . VAL A 1 209 ? 0.809 0.834 -1.473 1.00 80.56 209 VAL A C 1
ATOM 1715 O O . VAL A 1 209 ? 0.052 1.586 -2.088 1.00 80.56 209 VAL A O 1
ATOM 1718 N N . GLU A 1 210 ? 0.373 -0.264 -0.864 1.00 84.94 210 GLU A N 1
ATOM 1719 C CA . GLU A 1 210 ? -1.056 -0.538 -0.720 1.00 84.94 210 GLU A CA 1
ATOM 1720 C C . GLU A 1 210 ? -1.571 0.187 0.523 1.00 84.94 210 GLU A C 1
ATOM 1722 O O . GLU A 1 210 ? -1.169 -0.122 1.641 1.00 84.94 210 GLU A O 1
ATOM 1727 N N . MET A 1 211 ? -2.459 1.155 0.345 1.00 84.31 211 MET A N 1
ATOM 1728 C CA . MET A 1 211 ? -3.084 1.882 1.442 1.00 84.31 211 MET A CA 1
ATOM 1729 C C . MET A 1 211 ? -4.445 1.272 1.763 1.00 84.31 211 MET A C 1
ATOM 1731 O O . MET A 1 211 ? -5.258 1.006 0.875 1.00 84.31 211 MET A O 1
ATOM 1735 N N . ILE A 1 212 ? -4.705 1.063 3.051 1.00 85.12 212 ILE A N 1
ATOM 1736 C CA . ILE A 1 212 ? -6.039 0.753 3.552 1.00 85.12 212 ILE A CA 1
ATOM 1737 C C . ILE A 1 212 ? -6.814 2.062 3.623 1.00 85.12 212 ILE A C 1
ATOM 1739 O O . ILE A 1 212 ? -6.605 2.898 4.505 1.00 85.12 212 ILE A O 1
ATOM 1743 N N . GLU A 1 213 ? -7.747 2.211 2.697 1.00 79.12 213 GLU A N 1
ATOM 1744 C CA . GLU A 1 213 ? -8.683 3.316 2.653 1.00 79.12 213 GLU A CA 1
ATOM 1745 C C . GLU A 1 213 ? -10.065 2.867 3.127 1.00 79.12 213 GLU A C 1
ATOM 1747 O O . GLU A 1 213 ? -10.446 1.693 3.075 1.00 79.12 213 GLU A O 1
ATOM 1752 N N . ASN A 1 214 ? -10.844 3.832 3.614 1.00 79.38 214 ASN A N 1
ATOM 1753 C CA . ASN A 1 214 ? -12.243 3.629 3.993 1.00 79.38 214 ASN A CA 1
ATOM 1754 C C . ASN A 1 214 ? -12.472 2.457 4.962 1.00 79.38 214 ASN A C 1
ATOM 1756 O O . ASN A 1 214 ? -13.516 1.798 4.909 1.00 79.38 214 ASN A O 1
ATOM 1760 N N . TRP A 1 215 ? -11.520 2.204 5.868 1.00 87.69 215 TRP A N 1
ATOM 1761 C CA . TRP A 1 215 ? -11.732 1.240 6.939 1.00 87.69 215 TRP A CA 1
ATOM 1762 C C . TRP A 1 215 ? -12.854 1.749 7.838 1.00 87.69 215 TRP A C 1
ATOM 1764 O O . TRP A 1 215 ? -12.713 2.786 8.482 1.00 87.69 215 TRP A O 1
ATOM 1774 N N . THR A 1 216 ? -13.976 1.037 7.853 1.00 87.50 216 THR A N 1
ATOM 1775 C CA . THR A 1 216 ? -15.168 1.383 8.630 1.00 87.50 216 THR A CA 1
ATOM 1776 C C . THR A 1 216 ? -15.597 0.205 9.484 1.00 87.50 216 THR A C 1
ATOM 1778 O O . THR A 1 216 ? -15.607 -0.946 9.033 1.00 87.50 216 THR A O 1
ATOM 1781 N N . ILE A 1 217 ? -15.971 0.500 10.727 1.00 90.75 217 ILE A N 1
ATOM 1782 C CA . ILE A 1 217 ? -16.504 -0.487 11.665 1.00 90.75 217 ILE A CA 1
ATOM 1783 C C . ILE A 1 217 ? -17.992 -0.205 11.841 1.00 90.75 217 ILE A C 1
ATOM 1785 O O . ILE A 1 217 ? -18.403 0.904 12.172 1.00 90.75 217 ILE A O 1
ATOM 1789 N N . SER A 1 218 ? -18.817 -1.208 11.554 1.00 89.94 218 SER A N 1
ATOM 1790 C CA . SER A 1 218 ? -20.270 -1.079 11.618 1.00 89.94 218 SER A CA 1
ATOM 1791 C C . SER A 1 218 ? -20.781 -1.389 13.018 1.00 89.94 218 SER A C 1
ATOM 1793 O O . SER A 1 218 ? -20.268 -2.287 13.689 1.00 89.94 218 SER A O 1
ATOM 1795 N N . ASN A 1 219 ? -21.849 -0.700 13.419 1.00 91.50 219 ASN A N 1
ATOM 1796 C CA . ASN A 1 219 ? -22.545 -1.017 14.659 1.00 91.50 219 ASN A CA 1
ATOM 1797 C C . ASN A 1 219 ? -23.113 -2.444 14.611 1.00 91.50 219 ASN A C 1
ATOM 1799 O O . ASN A 1 219 ? -23.625 -2.908 13.584 1.00 91.50 219 ASN A O 1
ATOM 1803 N N . TYR A 1 220 ? -23.033 -3.131 15.744 1.00 92.25 220 TYR A N 1
ATOM 1804 C CA . TYR A 1 220 ? -23.687 -4.400 15.978 1.00 92.25 220 TYR A CA 1
ATOM 1805 C C . TYR A 1 220 ? -25.197 -4.215 15.848 1.00 92.25 220 TYR A C 1
ATOM 1807 O O . TYR A 1 220 ? -25.793 -3.339 16.469 1.00 92.25 220 TYR A O 1
ATOM 1815 N N . ARG A 1 221 ? -25.812 -5.058 15.020 1.00 87.88 221 ARG A N 1
ATOM 1816 C CA . ARG A 1 221 ? -27.265 -5.172 14.922 1.00 87.88 221 ARG A CA 1
ATOM 1817 C C . ARG A 1 221 ? -27.651 -6.550 15.451 1.00 87.88 221 ARG A C 1
ATOM 1819 O O . ARG A 1 221 ? -27.157 -7.535 14.879 1.00 87.88 221 ARG A O 1
ATOM 1826 N N . PRO A 1 222 ? -28.486 -6.641 16.502 1.00 84.56 222 PRO A N 1
ATOM 1827 C CA . PRO A 1 222 ? -28.993 -7.923 16.959 1.00 84.56 222 PRO A CA 1
ATOM 1828 C C . PRO A 1 222 ? -29.743 -8.590 15.808 1.00 84.56 222 PRO A C 1
ATOM 1830 O O . PRO A 1 222 ? -30.466 -7.942 15.047 1.00 84.56 222 PRO A O 1
ATOM 1833 N N . ARG A 1 223 ? -29.526 -9.892 15.636 1.00 78.50 223 ARG A N 1
ATOM 1834 C CA . ARG A 1 223 ? -30.291 -10.670 14.668 1.00 78.50 223 ARG A CA 1
ATOM 1835 C C . ARG A 1 223 ? -31.725 -10.718 15.189 1.00 78.50 223 ARG A C 1
ATOM 1837 O O . ARG A 1 223 ? -31.958 -11.286 16.249 1.00 78.50 223 ARG A O 1
ATOM 1844 N N . ARG A 1 224 ? -32.665 -10.083 14.482 1.00 70.31 224 ARG A N 1
ATOM 1845 C CA . ARG A 1 224 ? -34.092 -10.309 14.723 1.00 70.31 224 ARG A CA 1
ATOM 1846 C C . ARG A 1 224 ? -34.357 -11.749 14.308 1.00 70.31 224 ARG A C 1
ATOM 1848 O O . ARG A 1 224 ? -34.529 -12.032 13.126 1.00 70.31 224 ARG A O 1
ATOM 1855 N N . ASP A 1 225 ? -34.305 -12.671 15.259 1.00 57.72 225 ASP A N 1
ATOM 1856 C CA . ASP A 1 225 ? -34.939 -13.959 15.049 1.00 57.72 225 ASP A CA 1
ATOM 1857 C C . ASP A 1 225 ? -36.424 -13.636 14.896 1.00 57.72 225 ASP A C 1
ATOM 1859 O O . ASP A 1 225 ? -37.049 -13.111 15.819 1.00 57.72 225 ASP A O 1
ATOM 1863 N N . THR A 1 226 ? -36.970 -13.839 13.697 1.00 49.84 226 THR A N 1
ATOM 1864 C CA . THR A 1 226 ? -38.412 -13.830 13.463 1.00 49.84 226 THR A CA 1
ATOM 1865 C C . THR A 1 226 ? -39.015 -14.856 14.407 1.00 49.84 226 THR A C 1
ATOM 1867 O O . THR A 1 226 ? -39.092 -16.043 14.094 1.00 49.84 226 THR A O 1
ATOM 1870 N N . LYS A 1 227 ? -39.416 -14.402 15.596 1.00 44.84 227 LYS A N 1
ATOM 1871 C CA . LYS A 1 227 ? -40.393 -15.100 16.407 1.00 44.84 227 LYS A CA 1
ATOM 1872 C C . LYS A 1 227 ? -41.634 -15.162 15.536 1.00 44.84 227 LYS A C 1
ATOM 1874 O O . LYS A 1 227 ? -42.288 -14.151 15.298 1.00 44.84 227 LYS A O 1
ATOM 1879 N N . GLN A 1 228 ? -41.908 -16.350 15.023 1.00 40.72 228 GLN A N 1
ATOM 1880 C CA . GLN A 1 228 ? -43.213 -16.752 14.532 1.00 40.72 228 GLN A CA 1
ATOM 1881 C C . GLN A 1 228 ? -44.168 -16.662 15.733 1.00 40.72 228 GLN A C 1
ATOM 1883 O O . GLN A 1 228 ? -44.390 -17.619 16.464 1.00 40.72 228 GLN A O 1
ATOM 1888 N N . GLY A 1 229 ? -44.612 -15.447 16.037 1.00 42.25 229 GLY A N 1
ATOM 1889 C CA . GLY A 1 229 ? -45.594 -15.159 17.063 1.00 42.25 229 GLY A CA 1
ATOM 1890 C C . GLY A 1 229 ? -46.944 -14.992 16.394 1.00 42.25 229 GLY A C 1
ATOM 1891 O O . GLY A 1 229 ? -47.282 -13.885 15.999 1.00 42.25 229 GLY A O 1
ATOM 1892 N N . SER A 1 230 ? -47.680 -16.090 16.223 1.00 42.84 230 SER A N 1
ATOM 1893 C CA . SER A 1 230 ? -49.154 -16.105 16.217 1.00 42.84 230 SER A CA 1
ATOM 1894 C C . SER A 1 230 ? -49.692 -17.525 16.005 1.00 42.84 230 SER A C 1
ATOM 1896 O O . SER A 1 230 ? -50.130 -17.877 14.919 1.00 42.84 230 SER A O 1
ATOM 1898 N N . PHE A 1 231 ? -49.677 -18.357 17.051 1.00 37.34 231 PHE A N 1
ATOM 1899 C CA . PHE A 1 231 ? -50.683 -19.428 17.188 1.00 37.34 231 PHE A CA 1
ATOM 1900 C C . PHE A 1 231 ? -50.835 -19.923 18.638 1.00 37.34 231 PHE A C 1
ATOM 1902 O O . PHE A 1 231 ? -50.983 -21.110 18.893 1.00 37.34 231 PHE A O 1
ATOM 1909 N N . PHE A 1 232 ? -50.752 -19.034 19.630 1.00 37.75 232 PHE A N 1
ATOM 1910 C CA . PHE A 1 232 ? -51.066 -19.409 21.016 1.00 37.75 232 PHE A CA 1
ATOM 1911 C C . PHE A 1 232 ? -52.080 -18.448 21.625 1.00 37.75 232 PHE A C 1
ATOM 1913 O O . PHE A 1 232 ? -51.889 -17.876 22.691 1.00 37.75 232 PHE A O 1
ATOM 1920 N N . GLN A 1 233 ? -53.181 -18.262 20.905 1.00 40.53 233 GLN A N 1
ATOM 1921 C CA . GLN A 1 233 ? -54.428 -17.811 21.497 1.00 40.53 233 GLN A CA 1
ATOM 1922 C C . GLN A 1 233 ? -55.565 -18.373 20.643 1.00 40.53 233 GLN A C 1
ATOM 1924 O O . GLN A 1 233 ? -55.618 -18.092 19.453 1.00 40.53 233 GLN A O 1
ATOM 1929 N N . LEU A 1 234 ? -56.422 -19.178 21.283 1.00 42.75 234 LEU A N 1
ATOM 1930 C CA . LEU A 1 234 ? -57.566 -19.941 20.752 1.00 42.75 234 LEU A CA 1
ATOM 1931 C C . LEU A 1 234 ? -57.252 -21.305 20.113 1.00 42.75 234 LEU A C 1
ATOM 1933 O O . LEU A 1 234 ? -57.296 -21.447 18.900 1.00 42.75 234 LEU A O 1
ATOM 1937 N N . GLN A 1 235 ? -57.096 -22.337 20.952 1.00 31.33 235 GLN A N 1
ATOM 1938 C CA . GLN A 1 235 ? -57.911 -23.549 20.784 1.00 31.33 235 GLN A CA 1
ATOM 1939 C C . GLN A 1 235 ? -58.020 -24.317 22.109 1.00 31.33 235 GLN A C 1
ATOM 1941 O O . GLN A 1 235 ? -57.229 -25.201 22.430 1.00 31.33 235 GLN A O 1
ATOM 1946 N N . SER A 1 236 ? -59.022 -23.953 22.910 1.00 35.44 236 SER A N 1
ATOM 1947 C CA . SER A 1 236 ? -59.694 -24.926 23.763 1.00 35.44 236 SER A CA 1
ATOM 1948 C C . SER A 1 236 ? -60.458 -25.903 22.857 1.00 35.44 236 SER A C 1
ATOM 1950 O O . SER A 1 236 ? -61.056 -25.483 21.872 1.00 35.44 236 SER A O 1
ATOM 1952 N N . GLN A 1 237 ? -60.453 -27.185 23.238 1.00 34.75 237 GLN A N 1
ATOM 1953 C CA . GLN A 1 237 ? -61.182 -28.314 22.631 1.00 34.75 237 GLN A CA 1
ATOM 1954 C C . GLN A 1 237 ? -60.557 -28.946 21.372 1.00 34.75 237 GLN A C 1
ATOM 1956 O O . GLN A 1 237 ? -60.812 -28.546 20.243 1.00 34.75 237 GLN A O 1
ATOM 1961 N N . MET A 1 238 ? -59.782 -30.014 21.568 1.00 28.77 238 MET A N 1
ATOM 1962 C CA . MET A 1 238 ? -60.199 -31.415 21.360 1.00 28.77 238 MET A CA 1
ATOM 1963 C C . MET A 1 238 ? -58.954 -32.315 21.335 1.00 28.77 238 MET A C 1
ATOM 1965 O O . MET A 1 238 ? -57.908 -31.940 20.814 1.00 28.77 238 MET A O 1
ATOM 1969 N N . GLY A 1 239 ? -59.049 -33.481 21.976 1.00 28.16 239 GLY A N 1
ATOM 1970 C CA . GLY A 1 239 ? -57.940 -34.422 22.103 1.00 28.16 239 GLY A CA 1
ATOM 1971 C C . GLY A 1 239 ? -57.710 -35.273 20.854 1.00 28.16 239 GLY A C 1
ATOM 1972 O O . GLY A 1 239 ? -58.634 -35.512 20.090 1.00 28.16 239 GLY A O 1
ATOM 1973 N N . GLN A 1 240 ? -56.484 -35.769 20.690 1.00 28.78 240 GLN A N 1
ATOM 1974 C CA . GLN A 1 240 ? -56.136 -37.197 20.645 1.00 28.78 240 GLN A CA 1
ATOM 1975 C C . GLN A 1 240 ? -54.631 -37.360 20.372 1.00 28.78 240 GLN A C 1
ATOM 1977 O O . GLN A 1 240 ? -53.974 -36.516 19.772 1.00 28.78 240 GLN A O 1
ATOM 1982 N N . SER A 1 241 ? -54.103 -38.461 20.899 1.00 29.39 241 SER A N 1
ATOM 1983 C CA . SER A 1 241 ? -52.745 -38.996 20.786 1.00 29.39 241 SER A CA 1
ATOM 1984 C C . SER A 1 241 ? -52.186 -39.053 19.362 1.00 29.39 241 SER A C 1
ATOM 1986 O O . SER A 1 241 ? -52.930 -39.447 18.477 1.00 29.39 241 SER A O 1
ATOM 1988 N N . VAL A 1 242 ? -50.875 -38.831 19.183 1.00 28.84 242 VAL A N 1
ATOM 1989 C CA . VAL A 1 242 ? -49.908 -39.767 18.553 1.00 28.84 242 VAL A CA 1
ATOM 1990 C C . VAL A 1 242 ? -48.473 -39.273 18.829 1.00 28.84 242 VAL A C 1
ATOM 1992 O O . VAL A 1 242 ? -48.168 -38.085 18.808 1.00 28.84 242 VAL A O 1
ATOM 1995 N N . THR A 1 243 ? -47.606 -40.234 19.131 1.00 31.02 243 THR A N 1
ATOM 1996 C CA . THR A 1 243 ? -46.171 -40.180 19.441 1.00 31.02 243 THR A CA 1
ATOM 1997 C C . THR A 1 243 ? -45.272 -39.848 18.238 1.00 31.02 243 THR A C 1
ATOM 1999 O O . THR A 1 243 ? -45.497 -40.384 17.156 1.00 31.02 243 THR A O 1
ATOM 2002 N N . GLY A 1 244 ? -44.176 -39.099 18.439 1.00 28.08 244 GLY A N 1
ATOM 2003 C CA . GLY A 1 244 ? -43.066 -39.026 17.471 1.00 28.08 244 GLY A CA 1
ATOM 2004 C C . GLY A 1 244 ? -42.014 -37.942 17.757 1.00 28.08 244 GLY A C 1
ATOM 2005 O O . GLY A 1 244 ? -42.302 -36.753 17.679 1.00 28.08 244 GLY A O 1
ATOM 2006 N N . SER A 1 245 ? -40.787 -38.362 18.075 1.00 31.66 245 SER A N 1
ATOM 2007 C CA . SER A 1 245 ? -39.591 -37.537 18.347 1.00 31.66 245 SER A CA 1
ATOM 2008 C C . SER A 1 245 ? -39.013 -36.835 17.091 1.00 31.66 245 SER A C 1
ATOM 2010 O O . SER A 1 245 ? -39.299 -37.265 15.973 1.00 31.66 245 SER A O 1
ATOM 2012 N N . PRO A 1 246 ? -38.163 -35.788 17.223 1.00 31.02 246 PRO A N 1
ATOM 2013 C CA . PRO A 1 246 ? -37.779 -34.920 16.106 1.00 31.02 246 PRO A CA 1
ATOM 2014 C C . PRO A 1 246 ? -36.503 -35.382 15.380 1.00 31.02 246 PRO A C 1
ATOM 2016 O O . PRO A 1 246 ? -35.496 -35.709 16.006 1.00 31.02 246 PRO A O 1
ATOM 2019 N N . ILE A 1 247 ? -36.501 -35.310 14.044 1.00 29.95 247 ILE A N 1
ATOM 2020 C CA . ILE A 1 247 ? -35.286 -35.434 13.221 1.00 29.95 247 ILE A CA 1
ATOM 2021 C C . ILE A 1 247 ? -34.758 -34.032 12.894 1.00 29.95 247 ILE A C 1
ATOM 2023 O O . ILE A 1 247 ? -35.341 -33.274 12.119 1.00 29.95 247 ILE A O 1
ATOM 2027 N N . VAL A 1 248 ? -33.610 -33.707 13.486 1.00 33.50 248 VAL A N 1
ATOM 2028 C CA . VAL A 1 248 ? -32.801 -32.513 13.223 1.00 33.50 248 VAL A CA 1
ATOM 2029 C C . VAL A 1 248 ? -32.211 -32.590 11.811 1.00 33.50 248 VAL A C 1
ATOM 2031 O O . VAL A 1 248 ? -31.329 -33.403 11.544 1.00 33.50 248 VAL A O 1
ATOM 2034 N N . ARG A 1 249 ? -32.630 -31.701 10.902 1.00 29.14 249 ARG A N 1
ATOM 2035 C CA . ARG A 1 249 ? -31.911 -31.446 9.641 1.00 29.14 249 ARG A CA 1
ATOM 2036 C C . ARG A 1 249 ? -31.027 -30.209 9.786 1.00 29.14 249 ARG A C 1
ATOM 2038 O O . ARG A 1 249 ? -31.476 -29.079 9.621 1.00 29.14 249 ARG A O 1
ATOM 2045 N N . LYS A 1 250 ? -29.737 -30.440 10.052 1.00 31.72 250 LYS A N 1
ATOM 2046 C CA . LYS A 1 250 ? -28.670 -29.467 9.780 1.00 31.72 250 LYS A CA 1
ATOM 2047 C C . LYS A 1 250 ? -28.629 -29.215 8.270 1.00 31.72 250 LYS A C 1
ATOM 2049 O O . LYS A 1 250 ? -28.396 -30.148 7.507 1.00 31.72 250 LYS A O 1
ATOM 2054 N N . LYS A 1 251 ? -28.814 -27.966 7.839 1.00 29.70 251 LYS A N 1
ATOM 2055 C CA . LYS A 1 251 ? -28.378 -27.515 6.511 1.00 29.70 251 LYS A CA 1
ATOM 2056 C C . LYS A 1 251 ? -27.173 -26.594 6.667 1.00 29.70 251 LYS A C 1
ATOM 2058 O O . LYS A 1 251 ? -27.291 -25.431 7.031 1.00 29.70 251 LYS A O 1
ATOM 2063 N N . THR A 1 252 ? -26.013 -27.177 6.404 1.00 29.47 252 THR A N 1
ATOM 2064 C CA . THR A 1 252 ? -24.774 -26.527 5.975 1.00 29.47 252 THR A CA 1
ATOM 2065 C C . THR A 1 252 ? -24.847 -26.223 4.477 1.00 29.47 252 THR A C 1
ATOM 2067 O O . THR A 1 252 ? -25.157 -27.129 3.711 1.00 29.47 252 THR A O 1
ATOM 2070 N N . ALA A 1 253 ? -24.528 -24.989 4.075 1.00 27.89 253 ALA A N 1
ATOM 2071 C CA . ALA A 1 253 ? -24.023 -24.601 2.745 1.00 27.89 253 ALA A CA 1
ATOM 2072 C C . ALA A 1 253 ? -23.586 -23.119 2.829 1.00 27.89 253 ALA A C 1
ATOM 2074 O O . ALA A 1 253 ? -24.407 -22.255 3.120 1.00 27.89 253 ALA A O 1
ATOM 2075 N N . SER A 1 254 ? -22.280 -22.855 2.965 1.00 25.47 254 SER A N 1
ATOM 2076 C CA . SER A 1 254 ? -21.331 -22.484 1.887 1.00 25.47 254 SER A CA 1
ATOM 2077 C C . SER A 1 254 ? -21.500 -21.022 1.441 1.00 25.47 254 SER A C 1
ATOM 2079 O O . SER A 1 254 ? -22.494 -20.668 0.825 1.00 25.47 254 SER A O 1
ATOM 2081 N N . VAL A 1 255 ? -20.670 -20.101 1.941 1.00 28.98 255 VAL A N 1
ATOM 2082 C CA . VAL A 1 255 ? -19.350 -19.706 1.392 1.00 28.98 255 VAL A CA 1
ATOM 2083 C C . VAL A 1 255 ? -19.473 -18.923 0.082 1.00 28.98 255 VAL A C 1
ATOM 2085 O O . VAL A 1 255 ? -19.683 -19.490 -0.979 1.00 28.98 255 VAL A O 1
ATOM 2088 N N . HIS A 1 256 ? -19.215 -17.620 0.186 1.00 30.02 256 HIS A N 1
ATOM 2089 C CA . HIS A 1 256 ? -18.289 -16.915 -0.697 1.00 30.02 256 HIS A CA 1
ATOM 2090 C C . HIS A 1 256 ? -17.535 -15.886 0.152 1.00 30.02 256 HIS A C 1
ATOM 2092 O O . HIS A 1 256 ? -18.150 -15.084 0.856 1.00 30.02 256 HIS A O 1
ATOM 2098 N N . PRO A 1 257 ? -16.201 -15.912 0.101 1.00 39.59 257 PRO A N 1
ATOM 2099 C CA . PRO A 1 257 ? -15.516 -14.665 -0.181 1.00 39.59 2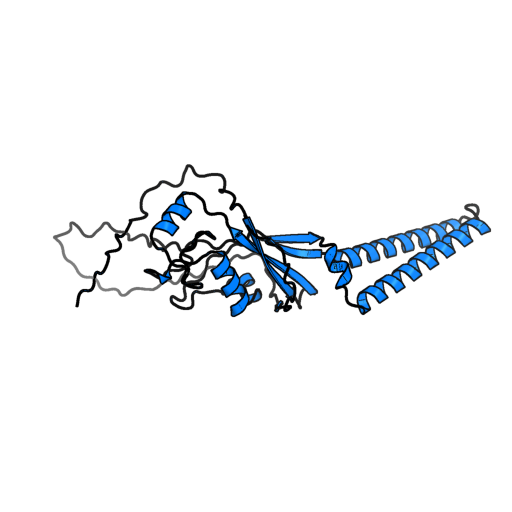57 PRO A CA 1
ATOM 2100 C C . PRO A 1 257 ? -14.529 -14.853 -1.328 1.00 39.59 257 PRO A C 1
ATOM 2102 O O . PRO A 1 257 ? -13.786 -15.832 -1.394 1.00 39.59 257 PRO A O 1
ATOM 2105 N N . ASN A 1 258 ? -14.533 -13.877 -2.233 1.00 35.31 258 ASN A N 1
ATOM 2106 C CA . ASN A 1 258 ? -13.456 -13.682 -3.190 1.00 35.31 258 ASN A CA 1
ATOM 2107 C C . ASN A 1 258 ? -12.115 -13.624 -2.450 1.00 35.31 258 ASN A C 1
ATOM 2109 O O . ASN A 1 258 ? -12.008 -13.048 -1.366 1.00 35.31 258 ASN A O 1
ATOM 2113 N N . GLY A 1 259 ? -11.124 -14.286 -3.042 1.00 37.22 259 GLY A N 1
ATOM 2114 C CA . GLY A 1 259 ? -9.869 -14.644 -2.404 1.00 37.22 259 GLY A CA 1
ATOM 2115 C C . GLY A 1 259 ? -9.106 -13.467 -1.805 1.00 37.22 259 GLY A C 1
ATOM 2116 O O . GLY A 1 259 ? -8.661 -12.568 -2.513 1.00 37.22 259 GLY A O 1
ATOM 2117 N N . LEU A 1 260 ? -8.847 -13.558 -0.503 1.00 42.00 260 LEU A N 1
ATOM 2118 C CA . LEU A 1 260 ? -7.652 -12.992 0.107 1.00 42.00 260 LEU A CA 1
ATOM 2119 C C . LEU A 1 260 ? -6.764 -14.161 0.532 1.00 42.00 260 LEU A C 1
ATOM 2121 O O . LEU A 1 260 ? -6.981 -14.806 1.557 1.00 42.00 260 LEU A O 1
ATOM 2125 N N . ASN A 1 261 ? -5.774 -14.463 -0.304 1.00 41.34 261 ASN A N 1
ATOM 2126 C CA . ASN A 1 261 ? -4.755 -15.455 0.006 1.00 41.34 261 ASN A CA 1
ATOM 2127 C C . ASN A 1 261 ? -3.991 -15.036 1.269 1.00 41.34 261 ASN A C 1
ATOM 2129 O O . ASN A 1 261 ? -3.533 -13.903 1.359 1.00 41.34 261 ASN A O 1
ATOM 2133 N N . ASN A 1 262 ? -3.828 -15.979 2.205 1.00 46.91 262 ASN A N 1
ATOM 2134 C CA . ASN A 1 262 ? -3.147 -15.846 3.500 1.00 46.91 262 ASN A CA 1
ATOM 2135 C C . ASN A 1 262 ? -1.988 -14.835 3.485 1.00 46.91 262 ASN A C 1
ATOM 2137 O O . ASN A 1 262 ? -0.939 -15.144 2.921 1.00 46.91 262 ASN A O 1
ATOM 2141 N N . LEU A 1 263 ? -2.198 -13.670 4.099 1.00 55.94 263 LEU A N 1
ATOM 2142 C CA . LEU A 1 263 ? -1.216 -12.610 4.340 1.00 55.94 263 LEU A CA 1
ATOM 2143 C C . LEU A 1 263 ? -0.390 -12.945 5.588 1.00 55.94 263 LEU A C 1
ATOM 2145 O O . LEU A 1 263 ? -0.970 -13.403 6.577 1.00 55.94 263 LEU A O 1
ATOM 2149 N N . GLN A 1 264 ? 0.926 -12.718 5.526 1.00 71.31 264 GLN A N 1
ATOM 2150 C CA . GLN A 1 264 ? 1.819 -12.747 6.688 1.00 71.31 264 GLN A CA 1
ATOM 2151 C C . GLN A 1 264 ? 2.474 -11.376 6.815 1.00 71.31 264 GLN A C 1
ATOM 2153 O O . GLN A 1 264 ? 3.131 -10.924 5.877 1.00 71.31 264 GLN A O 1
ATOM 2158 N N . VAL A 1 265 ? 2.256 -10.697 7.933 1.00 72.56 265 VAL A N 1
ATOM 2159 C CA . VAL A 1 265 ? 2.475 -9.266 8.059 1.00 72.56 265 VAL A CA 1
ATOM 2160 C C . VAL A 1 265 ? 3.203 -8.928 9.358 1.00 72.56 265 VAL A C 1
ATOM 2162 O O . VAL A 1 265 ? 2.787 -9.328 10.440 1.00 72.56 265 VAL A O 1
ATOM 2165 N N . ILE A 1 266 ? 4.278 -8.148 9.252 1.00 73.38 266 ILE A N 1
ATOM 2166 C CA . ILE A 1 266 ? 5.083 -7.684 10.388 1.00 73.38 266 ILE A CA 1
ATOM 2167 C C . ILE A 1 266 ? 4.879 -6.179 10.555 1.00 73.38 266 ILE A C 1
ATOM 2169 O O . ILE A 1 266 ? 4.967 -5.421 9.587 1.00 73.38 266 ILE A O 1
ATOM 2173 N N . GLN A 1 267 ? 4.600 -5.737 11.782 1.00 70.50 267 GLN A N 1
ATOM 2174 C CA . GLN A 1 267 ? 4.521 -4.314 12.098 1.00 70.50 267 GLN A CA 1
ATOM 2175 C C . GLN A 1 267 ? 5.915 -3.691 12.030 1.00 70.50 267 GLN A C 1
ATOM 2177 O O . GLN A 1 267 ? 6.830 -4.114 12.736 1.00 70.50 267 GLN A O 1
ATOM 2182 N N . VAL A 1 268 ? 6.064 -2.658 11.205 1.00 66.12 268 VAL A N 1
ATOM 2183 C CA . VAL A 1 268 ? 7.272 -1.836 11.202 1.00 66.12 268 VAL A CA 1
ATOM 2184 C C . VAL A 1 268 ? 7.050 -0.751 12.251 1.00 66.12 268 VAL A C 1
ATOM 2186 O O . VAL A 1 268 ? 6.174 0.098 12.093 1.00 66.12 268 VAL A O 1
ATOM 2189 N N . ASN A 1 269 ? 7.781 -0.800 13.367 1.00 43.75 269 ASN A N 1
ATOM 2190 C CA . ASN A 1 269 ? 7.704 0.255 14.377 1.00 43.75 269 ASN A CA 1
ATOM 2191 C C . ASN A 1 269 ? 8.155 1.578 13.749 1.00 43.75 269 ASN A C 1
ATOM 2193 O O . ASN A 1 269 ? 9.324 1.737 13.407 1.00 43.75 269 ASN A O 1
ATOM 2197 N N . GLN A 1 270 ? 7.230 2.521 13.596 1.00 46.75 270 GLN A N 1
ATOM 2198 C CA . GLN A 1 270 ? 7.542 3.848 13.087 1.00 46.75 270 GLN A CA 1
ATOM 2199 C C . GLN A 1 270 ? 7.816 4.825 14.223 1.00 46.75 270 GLN A C 1
ATOM 2201 O O . GLN A 1 270 ? 6.901 5.272 14.913 1.00 46.75 270 GLN A O 1
ATOM 2206 N N . LEU A 1 271 ? 9.085 5.216 14.349 1.00 36.00 271 LEU A N 1
ATOM 2207 C CA . LEU A 1 271 ? 9.464 6.563 14.768 1.00 36.00 271 LEU A CA 1
ATOM 2208 C C . LEU A 1 271 ? 9.187 7.515 13.596 1.00 36.00 271 LEU A C 1
ATOM 2210 O O . LEU A 1 271 ? 10.087 7.885 12.855 1.00 36.00 271 LEU A O 1
ATOM 2214 N N . MET A 1 272 ? 7.922 7.877 13.404 1.00 32.19 272 MET A N 1
ATOM 2215 C CA . MET A 1 272 ? 7.553 9.081 12.660 1.00 32.19 272 MET A CA 1
ATOM 2216 C C . MET A 1 272 ? 6.509 9.826 13.484 1.00 32.19 272 MET A C 1
ATOM 2218 O O . MET A 1 272 ? 5.307 9.749 13.246 1.00 32.19 272 MET A O 1
ATOM 2222 N N . THR A 1 273 ? 6.979 10.516 14.521 1.00 28.52 273 THR A N 1
ATOM 2223 C CA . THR A 1 273 ? 6.249 11.643 15.096 1.00 28.52 273 THR A CA 1
ATOM 2224 C C . THR A 1 273 ? 6.308 12.776 14.081 1.00 28.52 273 THR A C 1
ATOM 2226 O O . THR A 1 273 ? 7.316 13.474 13.991 1.00 28.52 273 THR A O 1
ATOM 2229 N N . SER A 1 274 ? 5.249 12.965 13.297 1.00 31.08 274 SER A N 1
ATOM 2230 C CA . SER A 1 274 ? 5.024 14.257 12.659 1.00 31.08 274 SER A CA 1
ATOM 2231 C C . SER A 1 274 ? 4.539 15.221 13.740 1.00 31.08 274 SER A C 1
ATOM 2233 O O . SER A 1 274 ? 3.366 15.234 14.108 1.00 31.08 274 SER A O 1
ATOM 2235 N N . THR A 1 275 ? 5.467 16.001 14.282 1.00 36.03 275 THR A N 1
ATOM 2236 C CA . THR A 1 275 ? 5.170 17.278 14.929 1.00 36.03 275 THR A CA 1
ATOM 2237 C C . THR A 1 275 ? 4.504 18.190 13.904 1.00 36.03 275 THR A C 1
ATOM 2239 O O . THR A 1 275 ? 5.144 18.541 12.915 1.00 36.03 275 THR A O 1
ATOM 2242 N N . ASN A 1 276 ? 3.225 18.504 14.110 1.00 31.03 276 ASN A N 1
ATOM 2243 C CA . ASN A 1 276 ? 2.615 19.818 13.869 1.00 31.03 276 ASN A CA 1
ATOM 2244 C C . ASN A 1 276 ? 1.098 19.723 14.084 1.00 31.03 276 ASN A C 1
ATOM 2246 O O . ASN A 1 276 ? 0.336 19.450 13.160 1.00 31.03 276 ASN A O 1
ATOM 2250 N N . ILE A 1 277 ? 0.670 19.989 15.315 1.00 31.05 277 ILE A N 1
ATOM 2251 C CA . ILE A 1 277 ? -0.536 20.780 15.555 1.00 31.05 277 ILE A CA 1
ATOM 2252 C C . ILE A 1 277 ? -0.041 21.938 16.412 1.00 31.05 277 ILE A C 1
ATOM 2254 O O . ILE A 1 277 ? 0.245 21.772 17.594 1.00 31.05 277 ILE A O 1
ATOM 2258 N N . SER A 1 278 ? 0.196 23.062 15.746 1.00 29.88 278 SER A N 1
ATOM 2259 C CA . SER A 1 278 ? 0.487 24.345 16.366 1.00 29.88 278 SER A CA 1
ATOM 2260 C C . SER A 1 278 ? -0.711 24.790 17.202 1.00 29.88 278 SER A C 1
ATOM 2262 O O . SER A 1 278 ? -1.823 24.889 16.686 1.00 29.88 278 SER A O 1
ATOM 2264 N N . GLU A 1 279 ? -0.422 24.995 18.480 1.00 30.52 279 GLU A N 1
ATOM 2265 C CA . GLU A 1 279 ? -0.972 25.969 19.426 1.00 30.52 279 GLU A CA 1
ATOM 2266 C C . GLU A 1 279 ? -2.088 26.898 18.904 1.00 30.52 279 GLU A C 1
ATOM 2268 O O . GLU A 1 279 ? -1.888 27.700 17.987 1.00 30.52 279 GLU A O 1
ATOM 2273 N N . GLN A 1 280 ? -3.236 26.830 19.583 1.00 28.97 280 GLN A N 1
ATOM 2274 C CA . GLN A 1 280 ? -4.034 27.985 19.998 1.00 28.97 280 GLN A CA 1
ATOM 2275 C C . GLN A 1 280 ? -4.293 27.859 21.497 1.00 28.97 280 GLN A C 1
ATOM 2277 O O . GLN A 1 280 ? -4.511 26.708 21.944 1.00 28.97 280 GLN A O 1
#

Secondary structure (DSSP, 8-state):
------PPP--------SSS--S-----EEEEEEEEEEEETTTTEEEEEEEEEEPPPHHHHHHHTTT---TTT----TTS-EE--SS--GGGG-EEHHHHHHHHHHHTHHHHHHTT--B-TTT-PBPEEEEEEEEEE-GGGGTT--HHHHHHHHHHHHHHHHHHHHHHHHHHHHTT--HHHHHHHHHHHHHHHHHHHHHHHHHHHHHEEEEEEEEEEEPP----------SSS-------------------------------EEEE------------

Radius of gyration: 30.87 Å; chains: 1; bounding box: 92×68×98 Å

pLDDT: mean 71.48, std 23.64, range [25.47, 97.38]

Sequence (280 aa):
MNSSMQFIPDLNLDNQPDDQISPRKEIIKKGILKTFYYQDVKRRKLIGCNIYVNEMNEQQLQLSKRGLTCRICMNEEETSRFIMPCACKGSLQYIHEECLKLWILQKNGIEDVFKDRIKCELCSQKFRMRMQLHNHFEKSRFWEVPKHQKICWLIQLFFIFAIISSIAVLFTNFGLSNIGVDAVMTLLIVLCLILIVYLAASVIAFHQVEMIENWTISNYRPRRDTKQGSFFQLQSQMGQSVTGSPIVRKKTASVHPNGLNNLQVIQVNQLMTSTNISEQ